Protein AF-A0A0V0ZLQ1-F1 (afdb_monomer_lite)

Organism: NCBI:txid990121

Sequence (194 aa):
MVVCSDADISEPDIDTDGELVEEPLDASDDDKIEKVQVSQRSKYQWTRKSFTPTPTPFHCRRSDCTSVLEPVEYFRQYFTDTVYEIIADRTKIYAGQCGYRNFSVSAIDIETVTGILLTTGITSLPEFRMYWTAGTSLDFVADLISRNRNQNHPHFDRFCNVRPLRDHIQPVCLKTEPSKWQSTDEHIIPYATD

Secondary structure (DSSP, 8-state):
--PPPP---------------PPP-------------------------------------------PPPHHHHHHHHS-HHHHHHHHHHHHHHHHHTT-TT----HHHHHHHHHHHHHHHHS--S-GGGGGSTTT--HHHHHHHT-------TTS-TTTTTHHHHHHHHHHHTTSPPPSS-------------

Radius of gyration: 26.23 Å; chains: 1; bounding box: 51×68×63 Å

Structure (mmCIF, N/CA/C/O backbone):
data_AF-A0A0V0ZLQ1-F1
#
_entry.id   AF-A0A0V0ZLQ1-F1
#
loop_
_atom_site.group_PDB
_atom_site.id
_atom_site.type_symbol
_atom_site.label_atom_id
_atom_site.label_alt_id
_atom_site.label_comp_id
_atom_site.label_asym_id
_atom_site.label_entity_id
_atom_site.label_seq_id
_atom_site.pdbx_PDB_ins_code
_atom_site.Cartn_x
_atom_site.Cartn_y
_atom_site.Cartn_z
_atom_site.occupancy
_atom_site.B_iso_or_equiv
_atom_site.auth_seq_id
_atom_site.auth_comp_id
_atom_site.auth_asym_id
_atom_site.auth_atom_id
_atom_site.pdbx_PDB_model_num
ATOM 1 N N . MET A 1 1 ? -24.659 12.234 -34.259 1.00 37.06 1 MET A N 1
ATOM 2 C CA . MET A 1 1 ? -23.524 13.035 -34.756 1.00 37.06 1 MET A CA 1
ATOM 3 C C . MET A 1 1 ? -23.644 14.395 -34.099 1.00 37.06 1 MET A C 1
ATOM 5 O O . MET A 1 1 ? -24.448 15.203 -34.537 1.00 37.06 1 MET A O 1
ATOM 9 N N . VAL A 1 2 ? -22.988 14.562 -32.954 1.00 35.28 2 VAL A N 1
ATOM 10 C CA . VAL A 1 2 ? -22.990 15.814 -32.190 1.00 35.28 2 VAL A CA 1
ATOM 11 C C . VAL A 1 2 ? -21.593 16.386 -32.350 1.00 35.28 2 VAL A C 1
ATOM 13 O O . VAL A 1 2 ? -20.613 15.719 -32.034 1.00 35.28 2 VAL A O 1
ATOM 16 N N . VAL A 1 3 ? -21.531 17.559 -32.968 1.00 35.53 3 VAL A N 1
ATOM 17 C CA . VAL A 1 3 ? -20.314 18.328 -33.213 1.00 35.53 3 VAL A CA 1
ATOM 18 C C . VAL A 1 3 ? -20.027 19.104 -31.931 1.00 35.53 3 VAL A C 1
ATOM 20 O O . VAL A 1 3 ? -20.854 19.916 -31.523 1.00 35.53 3 VAL A O 1
ATOM 23 N N . CYS A 1 4 ? -18.898 18.831 -31.280 1.00 36.12 4 CYS A N 1
ATOM 24 C CA . CYS A 1 4 ? -18.367 19.708 -30.240 1.00 36.12 4 CYS A CA 1
ATOM 25 C C . CYS A 1 4 ? -17.568 20.817 -30.929 1.00 36.12 4 CYS A C 1
ATOM 27 O O . CYS A 1 4 ? -16.680 20.519 -31.724 1.00 36.12 4 CYS A O 1
ATOM 29 N N . SER A 1 5 ? -17.919 22.072 -30.663 1.00 40.22 5 SER A N 1
ATOM 30 C CA . SER A 1 5 ? -17.153 23.244 -31.091 1.00 40.22 5 SER A CA 1
ATOM 31 C C . SER A 1 5 ? -16.003 23.505 -30.117 1.00 40.22 5 SER A C 1
ATOM 33 O O . SER A 1 5 ? -16.152 23.288 -28.914 1.00 40.22 5 SER A O 1
ATOM 35 N N . ASP A 1 6 ? -14.874 23.934 -30.678 1.00 35.94 6 ASP A N 1
ATOM 36 C CA . ASP A 1 6 ? -13.579 24.136 -30.031 1.00 35.94 6 ASP A CA 1
ATOM 37 C C . ASP A 1 6 ? -13.609 25.110 -28.843 1.00 35.94 6 ASP A C 1
ATOM 39 O O . ASP A 1 6 ? -14.325 26.113 -28.838 1.00 35.94 6 ASP A O 1
ATOM 43 N N . ALA A 1 7 ? -12.794 24.792 -27.838 1.00 40.12 7 ALA A N 1
ATOM 44 C CA . ALA A 1 7 ? -12.511 25.640 -26.693 1.00 40.12 7 ALA A CA 1
ATOM 45 C C . ALA A 1 7 ? -11.414 26.656 -27.052 1.00 40.12 7 ALA A C 1
ATOM 47 O O . ALA A 1 7 ? -10.268 26.268 -27.265 1.00 40.12 7 ALA A O 1
ATOM 48 N N . ASP A 1 8 ? -11.758 27.943 -27.057 1.00 43.00 8 ASP A N 1
ATOM 49 C CA . ASP A 1 8 ? -10.796 29.039 -26.912 1.00 43.00 8 ASP A CA 1
ATOM 50 C C . ASP A 1 8 ? -10.688 29.365 -25.416 1.00 43.00 8 ASP A C 1
ATOM 52 O O . ASP A 1 8 ? -11.616 29.914 -24.817 1.00 43.00 8 ASP A O 1
ATOM 56 N N . ILE A 1 9 ? -9.568 28.995 -24.793 1.00 43.25 9 ILE A N 1
ATOM 57 C CA . ILE A 1 9 ? -9.194 29.456 -23.452 1.00 43.25 9 ILE A CA 1
ATOM 58 C C . ILE A 1 9 ? -7.921 30.278 -23.617 1.00 43.25 9 ILE A C 1
ATOM 60 O O . ILE A 1 9 ? -6.822 29.741 -23.723 1.00 43.25 9 ILE A O 1
ATOM 64 N N . SER A 1 10 ? -8.096 31.593 -23.673 1.00 43.41 10 SER A N 1
ATOM 65 C CA . SER A 1 10 ? -7.011 32.565 -23.605 1.00 43.41 10 SER A CA 1
ATOM 66 C C . SER A 1 10 ? -6.463 32.618 -22.175 1.00 43.41 10 SER A C 1
ATOM 68 O O . SER A 1 10 ? -7.225 32.839 -21.232 1.00 43.41 10 SER A O 1
ATOM 70 N N . GLU A 1 11 ? -5.153 32.441 -22.008 1.00 46.28 11 GLU A N 1
ATOM 71 C CA . GLU A 1 11 ? -4.452 32.703 -20.745 1.00 46.28 11 GLU A CA 1
ATOM 72 C C . GLU A 1 11 ? -4.317 34.222 -20.519 1.00 46.28 11 GLU A C 1
ATOM 74 O O . GLU A 1 11 ? -3.964 34.941 -21.458 1.00 46.28 11 GLU A O 1
ATOM 79 N N . PRO A 1 12 ? -4.575 34.749 -19.309 1.00 42.78 12 PRO A N 1
ATOM 80 C CA . PRO A 1 12 ? -4.158 36.100 -18.964 1.00 42.78 12 PRO A CA 1
ATOM 81 C C . PRO A 1 12 ? -2.758 36.104 -18.329 1.00 42.78 12 PRO A C 1
ATOM 83 O O . PRO A 1 12 ? -2.573 35.636 -17.206 1.00 42.78 12 PRO A O 1
ATOM 86 N N . ASP A 1 13 ? -1.800 36.706 -19.036 1.00 42.41 13 ASP A N 1
ATOM 87 C CA . ASP A 1 13 ? -0.538 37.204 -18.480 1.00 42.41 13 ASP A CA 1
ATOM 88 C C . ASP A 1 13 ? -0.822 38.337 -17.482 1.00 42.41 13 ASP A C 1
ATOM 90 O O . ASP A 1 13 ? -1.384 39.369 -17.860 1.00 42.41 13 ASP A O 1
ATOM 94 N N . ILE A 1 14 ? -0.402 38.185 -16.222 1.00 42.72 14 ILE A N 1
ATOM 95 C CA . ILE A 1 14 ? -0.286 39.310 -15.282 1.00 42.72 14 ILE A CA 1
ATOM 96 C C . ILE A 1 14 ? 1.036 39.186 -14.525 1.00 42.72 14 ILE A C 1
ATOM 98 O O . ILE A 1 14 ? 1.165 38.469 -13.534 1.00 42.72 14 ILE A O 1
ATOM 102 N N . ASP A 1 15 ? 2.010 39.923 -15.041 1.00 39.12 15 ASP A N 1
ATOM 103 C CA . ASP A 1 15 ? 3.232 40.347 -14.374 1.00 39.12 15 ASP A CA 1
ATOM 104 C C . ASP A 1 15 ? 2.865 41.544 -13.480 1.00 39.12 15 ASP A C 1
ATOM 106 O O . ASP A 1 15 ? 2.429 42.574 -13.998 1.00 39.12 15 ASP A O 1
ATOM 110 N N . THR A 1 16 ? 2.935 41.425 -12.150 1.00 43.00 16 THR A N 1
ATOM 111 C CA . THR A 1 16 ? 2.946 42.597 -11.249 1.00 43.00 16 THR A CA 1
ATOM 112 C C . THR A 1 16 ? 3.593 42.252 -9.906 1.00 43.00 16 THR A C 1
ATOM 114 O O . THR A 1 16 ? 3.060 41.515 -9.078 1.00 43.00 16 THR A O 1
ATOM 117 N N . ASP A 1 17 ? 4.765 42.834 -9.712 1.00 44.03 17 ASP A N 1
ATOM 118 C CA . ASP A 1 17 ? 5.506 43.043 -8.481 1.00 44.03 17 ASP A CA 1
ATOM 119 C C . ASP A 1 17 ? 4.738 43.956 -7.505 1.00 44.03 17 ASP A C 1
ATOM 121 O O . ASP A 1 17 ? 4.516 45.137 -7.757 1.00 44.03 17 ASP A O 1
ATOM 125 N N . GLY A 1 18 ? 4.319 43.397 -6.364 1.00 36.09 18 GLY A N 1
ATOM 126 C CA . GLY A 1 18 ? 3.594 44.109 -5.309 1.00 36.09 18 GLY A CA 1
ATOM 127 C C . GLY A 1 18 ? 4.265 43.943 -3.948 1.00 36.09 18 GLY A C 1
ATOM 128 O O . GLY A 1 18 ? 4.193 42.887 -3.327 1.00 36.09 18 GLY A O 1
ATOM 129 N N . GLU A 1 19 ? 4.929 45.009 -3.519 1.00 36.72 19 GLU A N 1
ATOM 130 C CA . GLU A 1 19 ? 5.599 45.241 -2.239 1.00 36.72 19 GLU A CA 1
ATOM 131 C C . GLU A 1 19 ? 4.657 45.020 -1.035 1.00 36.72 19 GLU A C 1
ATOM 133 O O . GLU A 1 19 ? 3.632 45.689 -0.898 1.00 36.72 19 GLU A O 1
ATOM 138 N N . LEU A 1 20 ? 4.990 44.066 -0.155 1.00 34.84 20 LEU A N 1
ATOM 139 C CA . LEU A 1 20 ? 4.243 43.806 1.080 1.00 34.84 20 LEU A CA 1
ATOM 140 C C . LEU A 1 20 ? 4.729 44.748 2.187 1.00 34.84 20 LEU A C 1
ATOM 142 O O . LEU A 1 20 ? 5.824 44.588 2.727 1.00 34.84 20 LEU A O 1
ATOM 146 N N . VAL A 1 21 ? 3.895 45.733 2.513 1.00 34.38 21 VAL A N 1
ATOM 147 C CA . VAL A 1 21 ? 4.048 46.596 3.687 1.00 34.38 21 VAL A CA 1
ATOM 148 C C . VAL A 1 21 ? 3.514 45.844 4.909 1.00 34.38 21 VAL A C 1
ATOM 150 O O . VAL A 1 21 ? 2.322 45.563 4.998 1.00 34.38 21 VAL A O 1
ATOM 153 N N . GLU A 1 22 ? 4.403 45.512 5.842 1.00 38.91 22 GLU A N 1
ATOM 154 C CA . GLU A 1 22 ? 4.064 44.937 7.149 1.00 38.91 22 GLU A CA 1
ATOM 155 C C . GLU A 1 22 ? 3.602 46.058 8.101 1.00 38.91 22 GLU A C 1
ATOM 157 O O . GLU A 1 22 ? 4.384 46.956 8.427 1.00 38.91 22 GLU A O 1
ATOM 162 N N . GLU A 1 23 ? 2.351 46.013 8.570 1.00 33.19 23 GLU A N 1
ATOM 163 C CA . GLU A 1 23 ? 1.926 46.798 9.737 1.00 33.19 23 GLU A CA 1
ATOM 164 C C . GLU A 1 23 ? 2.259 46.049 11.042 1.00 33.19 23 GLU A C 1
ATOM 166 O O . GLU A 1 23 ? 1.999 44.848 11.147 1.00 33.19 23 GLU A O 1
ATOM 171 N N . PRO A 1 24 ? 2.804 46.728 12.069 1.00 36.00 24 PRO A N 1
ATOM 172 C CA . PRO A 1 24 ? 3.196 46.081 13.311 1.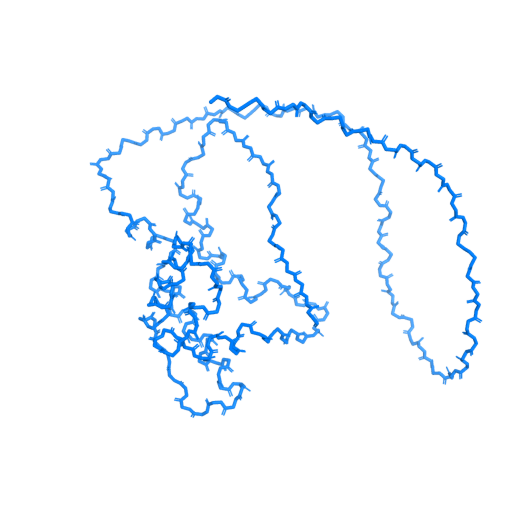00 36.00 24 PRO A CA 1
ATOM 173 C C . PRO A 1 24 ? 2.010 45.961 14.278 1.00 36.00 24 PRO A C 1
ATOM 175 O O . PRO A 1 24 ? 1.439 46.962 14.711 1.00 36.00 24 PRO A O 1
ATOM 178 N N . LEU A 1 25 ? 1.687 44.731 14.684 1.00 31.59 25 LEU A N 1
ATOM 179 C CA . LEU A 1 25 ? 0.868 44.483 15.870 1.00 31.59 25 LEU A CA 1
ATOM 180 C C . LEU A 1 25 ? 1.768 44.467 17.108 1.00 31.59 25 LEU A C 1
ATOM 182 O O . LEU A 1 25 ? 2.571 43.557 17.310 1.00 31.59 25 LEU A O 1
ATOM 186 N N . ASP A 1 26 ? 1.621 45.513 17.913 1.00 42.38 26 ASP A N 1
ATOM 187 C CA . ASP A 1 26 ? 2.253 45.694 19.214 1.00 42.38 26 ASP A CA 1
ATOM 188 C C . ASP A 1 26 ? 1.557 44.809 20.262 1.00 42.38 26 ASP A C 1
ATOM 190 O O . ASP A 1 26 ? 0.377 44.992 20.572 1.00 42.38 26 ASP A O 1
ATOM 194 N N . ALA A 1 27 ? 2.281 43.824 20.791 1.00 35.50 27 ALA A N 1
ATOM 195 C CA . ALA A 1 27 ? 1.898 43.075 21.981 1.00 35.50 27 ALA A CA 1
ATOM 196 C C . ALA A 1 27 ? 3.165 42.709 22.763 1.00 35.50 27 ALA A C 1
ATOM 198 O O . ALA A 1 27 ? 3.855 41.730 22.482 1.00 35.50 27 ALA A O 1
ATOM 199 N N . SER A 1 28 ? 3.465 43.565 23.734 1.00 46.00 28 SER A N 1
ATOM 200 C CA . SER A 1 28 ? 4.432 43.351 24.803 1.00 46.00 28 SER A CA 1
ATOM 201 C C . SER A 1 28 ? 4.039 42.140 25.654 1.00 46.00 28 SER A C 1
ATOM 203 O O . SER A 1 28 ? 3.045 42.213 26.371 1.00 46.00 28 SER A O 1
ATOM 205 N N . ASP A 1 29 ? 4.864 41.092 25.654 1.00 38.97 29 ASP A N 1
ATOM 206 C CA . ASP A 1 29 ? 4.991 40.184 26.796 1.00 38.97 29 ASP A CA 1
ATOM 207 C C . ASP A 1 29 ? 6.437 39.674 26.905 1.00 38.97 29 ASP A C 1
ATOM 209 O O . ASP A 1 29 ? 7.034 39.163 25.953 1.00 38.97 29 ASP A O 1
ATOM 213 N N . ASP A 1 30 ? 7.020 39.928 28.071 1.00 51.38 30 ASP A N 1
ATOM 214 C CA . ASP A 1 30 ? 8.438 39.810 28.396 1.00 51.38 30 ASP A CA 1
ATOM 215 C C . ASP A 1 30 ? 8.736 38.382 28.879 1.00 51.38 30 ASP A C 1
ATOM 217 O O . ASP A 1 30 ? 8.815 38.119 30.076 1.00 51.38 30 ASP A O 1
ATOM 221 N N . ASP A 1 31 ? 8.887 37.447 27.938 1.00 45.12 31 ASP A N 1
ATOM 222 C CA . ASP A 1 31 ? 9.440 36.118 28.204 1.00 45.12 31 ASP A CA 1
ATOM 223 C C . ASP A 1 31 ? 10.699 35.902 27.360 1.00 45.12 31 ASP A C 1
ATOM 225 O O . ASP A 1 31 ? 10.709 36.008 26.131 1.00 45.12 31 ASP A O 1
ATOM 229 N N . LYS A 1 32 ? 11.811 35.607 28.038 1.00 43.41 32 LYS A N 1
ATOM 230 C CA . LYS A 1 32 ? 13.123 35.379 27.424 1.00 43.41 32 LYS A CA 1
ATOM 231 C C . LYS A 1 32 ? 13.088 34.131 26.540 1.00 43.41 32 LYS A C 1
ATOM 233 O O . LYS A 1 32 ? 13.374 33.027 26.995 1.00 43.41 32 LYS A O 1
ATOM 238 N N . ILE A 1 33 ? 12.795 34.325 25.258 1.00 38.38 33 ILE A N 1
ATOM 239 C CA . ILE A 1 33 ? 12.947 33.313 24.213 1.00 38.38 33 ILE A CA 1
ATOM 240 C C . ILE A 1 33 ? 14.442 32.992 24.081 1.00 38.38 33 ILE A C 1
ATOM 242 O O . ILE A 1 33 ? 15.214 33.763 23.502 1.00 38.38 33 ILE A O 1
ATOM 246 N N . GLU A 1 34 ? 14.873 31.842 24.605 1.00 47.06 34 GLU A N 1
ATOM 247 C CA . GLU A 1 34 ? 16.139 31.248 24.182 1.00 47.06 34 GLU A CA 1
ATOM 248 C C . GLU A 1 34 ? 16.067 31.032 22.666 1.00 47.06 34 GLU A C 1
ATOM 250 O O . GLU A 1 34 ? 15.236 30.275 22.162 1.00 47.06 34 GLU A O 1
ATOM 255 N N . LYS A 1 35 ? 16.916 31.754 21.923 1.00 38.22 35 LYS A N 1
ATOM 256 C CA . LYS A 1 35 ? 17.023 31.653 20.465 1.00 38.22 35 LYS A CA 1
ATOM 257 C C . LYS A 1 35 ? 17.308 30.205 20.075 1.00 38.22 35 LYS A C 1
ATOM 259 O O . LYS A 1 35 ? 18.459 29.768 20.080 1.00 38.22 35 LYS A O 1
ATOM 264 N N . VAL A 1 36 ? 16.267 29.493 19.656 1.00 45.44 36 VAL A N 1
ATOM 265 C CA . VAL A 1 36 ? 16.398 28.269 18.873 1.00 45.44 36 VAL A CA 1
ATOM 266 C C . VAL A 1 36 ? 17.236 28.625 17.647 1.00 45.44 36 VAL A C 1
ATOM 268 O O . VAL A 1 36 ? 16.840 29.451 16.823 1.00 45.44 36 VAL A O 1
ATOM 271 N N . GLN A 1 37 ? 18.434 28.046 17.556 1.00 45.84 37 GLN A N 1
ATOM 272 C CA . GLN A 1 37 ? 19.286 28.134 16.375 1.00 45.84 37 GLN A CA 1
ATOM 273 C C . GLN A 1 37 ? 18.569 27.405 15.237 1.00 45.84 37 GLN A C 1
ATOM 275 O O . GLN A 1 37 ? 18.749 26.208 15.027 1.00 45.84 37 GLN A O 1
ATOM 280 N N . VAL A 1 38 ? 17.717 28.130 14.512 1.00 46.12 38 VAL A N 1
ATOM 281 C CA . VAL A 1 38 ? 17.234 27.708 13.201 1.00 46.12 38 VAL A CA 1
ATOM 282 C C . VAL A 1 38 ? 18.487 27.516 12.360 1.00 46.12 38 VAL A C 1
ATOM 284 O O . VAL A 1 38 ? 19.168 28.491 12.035 1.00 46.12 38 VAL A O 1
ATOM 287 N N . SER A 1 39 ? 18.840 26.262 12.060 1.00 59.44 39 SER A N 1
ATOM 288 C CA . SER A 1 39 ? 19.926 25.977 11.129 1.00 59.44 39 SER A CA 1
ATOM 289 C C . SER A 1 39 ? 19.597 26.733 9.850 1.00 59.44 39 SER A C 1
ATOM 291 O O . SER A 1 39 ? 18.578 26.439 9.217 1.00 59.44 39 SER A O 1
ATOM 293 N N . GLN A 1 40 ? 20.391 27.752 9.516 1.00 61.31 40 GLN A N 1
ATOM 294 C CA . GLN A 1 40 ? 20.163 28.536 8.313 1.00 61.31 40 GLN A CA 1
ATOM 295 C C . GLN A 1 40 ? 20.145 27.563 7.142 1.00 61.31 40 GLN A C 1
ATOM 2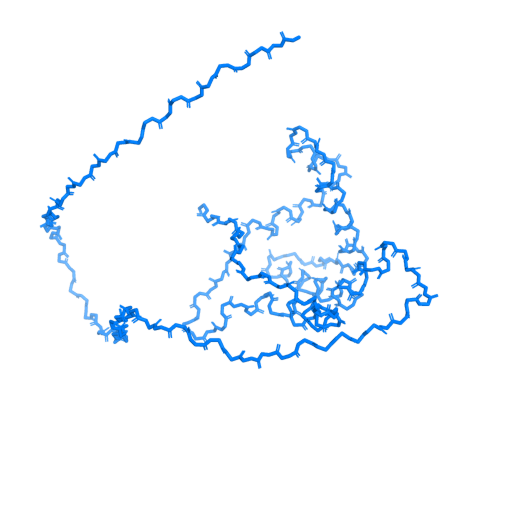97 O O . GLN A 1 40 ? 21.158 26.938 6.823 1.00 61.31 40 GLN A O 1
ATOM 302 N N . ARG A 1 41 ? 18.962 27.373 6.550 1.00 64.31 41 ARG A N 1
ATOM 303 C CA . ARG A 1 41 ? 18.805 26.540 5.365 1.00 64.31 41 ARG A CA 1
ATOM 304 C C . ARG A 1 41 ? 19.706 27.181 4.319 1.00 64.31 41 ARG A C 1
ATOM 306 O O . ARG A 1 41 ? 19.526 28.357 3.999 1.00 64.31 41 ARG A O 1
ATOM 313 N N . SER A 1 42 ? 20.727 26.455 3.875 1.00 71.31 42 SER A N 1
ATOM 314 C CA . SER A 1 42 ? 21.637 26.948 2.849 1.00 71.31 42 SER A CA 1
ATOM 315 C C . SER A 1 42 ? 20.801 27.469 1.682 1.00 71.31 42 SER A C 1
ATOM 317 O O . SER A 1 42 ? 19.856 26.812 1.239 1.00 71.31 42 SER A O 1
ATOM 319 N N . LYS A 1 43 ? 21.096 28.688 1.220 1.00 76.25 43 LYS A N 1
ATOM 320 C CA . LYS A 1 43 ? 20.452 29.244 0.029 1.00 76.25 43 LYS A CA 1
ATOM 321 C C . LYS A 1 43 ? 20.889 28.389 -1.158 1.00 76.25 43 LYS A C 1
ATOM 323 O O . LYS A 1 43 ? 21.991 28.560 -1.672 1.00 76.25 43 LYS A O 1
ATOM 328 N N . TYR A 1 44 ? 20.061 27.425 -1.545 1.00 80.94 44 TYR A N 1
ATOM 329 C CA . TYR A 1 44 ? 20.286 26.631 -2.745 1.00 80.94 44 TYR A CA 1
ATOM 330 C C . TYR A 1 44 ? 20.172 27.562 -3.954 1.00 80.94 44 TYR A C 1
ATOM 332 O O . TYR A 1 44 ? 19.121 28.155 -4.187 1.00 80.94 44 TYR A O 1
ATOM 340 N N . GLN A 1 45 ? 21.260 27.714 -4.706 1.00 83.12 45 GLN A N 1
ATOM 341 C CA . GLN A 1 45 ? 21.233 28.363 -6.012 1.00 83.12 45 GLN A CA 1
ATOM 342 C C . GLN A 1 45 ? 21.109 27.279 -7.078 1.00 83.12 45 GLN A C 1
ATOM 344 O O . GLN A 1 45 ? 22.036 26.497 -7.301 1.00 83.12 45 GLN A O 1
ATOM 349 N N . TRP A 1 46 ? 19.949 27.222 -7.727 1.00 83.25 46 TRP A N 1
ATOM 350 C CA . TRP A 1 46 ? 19.750 26.368 -8.890 1.00 83.25 46 TRP A CA 1
ATOM 351 C C . TRP A 1 46 ? 20.624 26.882 -10.028 1.00 83.25 46 TRP A C 1
ATOM 353 O O . TRP A 1 46 ? 20.479 28.015 -10.480 1.00 83.25 46 TRP A O 1
ATOM 363 N N . THR A 1 47 ? 21.557 26.053 -10.482 1.00 86.88 47 THR A N 1
ATOM 364 C CA . THR A 1 47 ? 22.415 26.372 -11.623 1.00 86.88 47 THR A CA 1
ATOM 365 C C . THR A 1 47 ? 22.103 25.414 -12.756 1.00 86.88 47 THR A C 1
ATOM 367 O O . THR A 1 47 ? 21.971 24.204 -12.562 1.00 86.88 47 THR A O 1
ATOM 370 N N . ARG A 1 48 ? 21.969 25.956 -13.967 1.00 85.62 48 ARG A N 1
ATOM 371 C CA . ARG A 1 48 ? 21.790 25.135 -15.160 1.00 85.62 48 ARG A CA 1
ATOM 372 C C . ARG A 1 48 ? 23.108 24.427 -15.451 1.00 85.62 48 ARG A C 1
ATOM 374 O O . ARG A 1 48 ? 24.091 25.065 -15.820 1.00 85.62 48 ARG A O 1
ATOM 381 N N . LYS A 1 49 ? 23.123 23.108 -15.296 1.00 89.44 49 LYS A N 1
ATOM 382 C CA . LYS A 1 49 ? 24.256 22.258 -15.661 1.00 89.44 49 LYS A CA 1
ATOM 383 C C . LYS A 1 49 ? 23.879 21.417 -16.871 1.00 89.44 49 LYS A C 1
ATOM 385 O O . LYS A 1 49 ? 22.783 20.864 -16.920 1.00 89.44 49 LYS A O 1
ATOM 390 N N . SER A 1 50 ? 24.781 21.310 -17.841 1.00 89.00 50 SER A N 1
ATOM 391 C CA . SER A 1 50 ? 24.592 20.398 -18.968 1.00 89.00 50 SER A CA 1
ATOM 392 C C . SER A 1 50 ? 24.549 18.958 -18.461 1.00 89.00 50 SER A C 1
ATOM 394 O O . SER A 1 50 ? 25.452 18.520 -17.746 1.00 89.00 50 SER A O 1
ATOM 396 N N . PHE A 1 51 ? 23.494 18.231 -18.822 1.00 86.50 51 PHE A N 1
ATOM 397 C CA . PHE A 1 51 ? 23.371 16.816 -18.508 1.00 86.50 51 PHE A CA 1
ATOM 398 C C . PHE A 1 51 ? 24.216 16.002 -19.489 1.00 86.50 51 PHE A C 1
ATOM 400 O O . PHE A 1 51 ? 23.981 16.026 -20.695 1.00 86.50 51 PHE A O 1
ATOM 407 N N . THR A 1 52 ? 25.208 15.285 -18.970 1.00 86.56 52 THR A N 1
ATOM 408 C CA . THR A 1 52 ? 25.989 14.306 -19.729 1.00 86.56 52 THR A CA 1
ATOM 409 C C . THR A 1 52 ? 25.506 12.910 -19.340 1.00 86.56 52 THR A C 1
ATOM 411 O O . THR A 1 52 ? 25.837 12.463 -18.237 1.00 86.56 52 THR A O 1
ATOM 414 N N . PRO A 1 53 ? 24.707 12.223 -20.177 1.00 80.38 53 PRO A N 1
ATOM 415 C CA . PRO A 1 53 ? 24.216 10.893 -19.844 1.00 80.38 53 PRO A CA 1
ATOM 416 C C . PRO A 1 53 ? 25.382 9.907 -19.755 1.00 80.38 53 PRO A C 1
ATOM 418 O O . PRO A 1 53 ? 26.164 9.766 -20.695 1.00 80.38 53 PRO A O 1
ATOM 421 N N . THR A 1 54 ? 25.486 9.196 -18.635 1.00 83.19 54 THR A N 1
ATOM 422 C CA . THR A 1 54 ? 26.374 8.036 -18.528 1.00 83.19 54 THR A CA 1
ATOM 423 C C . THR A 1 54 ? 25.771 6.891 -19.347 1.00 83.19 54 THR A C 1
ATOM 425 O O . THR A 1 54 ? 24.614 6.544 -19.100 1.00 83.19 54 THR A O 1
ATOM 428 N N . PRO A 1 55 ? 26.499 6.278 -20.300 1.00 78.81 55 PRO A N 1
ATOM 429 C CA . PRO A 1 55 ? 25.990 5.129 -21.041 1.00 78.81 55 PRO A CA 1
ATOM 430 C C . PRO A 1 55 ? 25.722 3.959 -20.088 1.00 78.81 55 PRO A C 1
ATOM 432 O O . PRO A 1 55 ? 26.652 3.371 -19.539 1.00 78.81 55 PRO A O 1
ATOM 435 N N . THR A 1 56 ? 24.453 3.614 -19.887 1.00 76.06 56 THR A N 1
ATOM 436 C CA . THR A 1 56 ? 24.024 2.448 -19.107 1.00 76.06 56 THR A CA 1
ATOM 437 C C . THR A 1 56 ? 23.512 1.374 -20.070 1.00 76.06 56 THR A C 1
ATOM 439 O O . THR A 1 56 ? 22.371 1.437 -20.533 1.00 76.06 56 THR A O 1
ATOM 442 N N . PRO A 1 57 ? 24.348 0.394 -20.463 1.00 79.88 57 PRO A N 1
ATOM 443 C CA . PRO A 1 57 ? 23.929 -0.620 -21.420 1.00 79.88 57 PRO A CA 1
ATOM 444 C C . PRO A 1 57 ? 22.834 -1.505 -20.814 1.00 79.88 57 PRO A C 1
ATOM 446 O O . PRO A 1 57 ? 23.049 -2.200 -19.821 1.00 79.88 57 PRO A O 1
ATOM 449 N N . PHE A 1 58 ? 21.655 -1.506 -21.437 1.00 81.00 58 PHE A N 1
ATOM 450 C CA . PHE A 1 58 ? 20.546 -2.364 -21.032 1.00 81.00 58 PHE A CA 1
ATOM 451 C C . PHE A 1 58 ? 20.858 -3.833 -21.333 1.00 81.00 58 PHE A C 1
ATOM 453 O O . PHE A 1 58 ? 21.127 -4.192 -22.480 1.00 81.00 58 PHE A O 1
ATOM 460 N N . HIS A 1 59 ? 20.785 -4.679 -20.309 1.00 77.31 59 HIS A N 1
ATOM 461 C CA . HIS A 1 59 ? 20.933 -6.125 -20.435 1.00 77.31 59 HIS A CA 1
ATOM 462 C C . HIS A 1 59 ? 19.588 -6.774 -20.118 1.00 77.31 59 HIS A C 1
ATOM 464 O O . HIS A 1 59 ? 19.181 -6.839 -18.962 1.00 77.31 59 HIS A O 1
ATOM 470 N N . CYS A 1 60 ? 18.888 -7.240 -21.153 1.00 70.38 60 CYS A N 1
ATOM 471 C CA . CYS A 1 60 ? 17.637 -7.968 -20.978 1.00 70.38 60 CYS A CA 1
ATOM 472 C C . CYS A 1 60 ? 17.943 -9.387 -20.497 1.00 70.38 60 CYS A C 1
ATOM 474 O O . CYS A 1 60 ? 18.511 -10.177 -21.255 1.00 70.38 60 CYS A O 1
ATOM 476 N N . ARG A 1 61 ? 17.555 -9.732 -19.269 1.00 70.00 61 ARG A N 1
ATOM 477 C CA . ARG A 1 61 ? 17.554 -11.117 -18.799 1.00 70.00 61 ARG A CA 1
ATOM 478 C C . ARG A 1 61 ? 16.179 -11.713 -19.074 1.00 70.00 61 ARG A C 1
ATOM 480 O O . ARG A 1 61 ? 15.367 -11.870 -18.185 1.00 70.00 61 ARG A O 1
ATOM 487 N N . ARG A 1 62 ? 15.881 -12.056 -20.332 1.00 63.84 62 ARG A N 1
ATOM 488 C CA . ARG A 1 62 ? 14.635 -12.788 -20.613 1.00 63.84 62 ARG A CA 1
ATOM 489 C C . ARG A 1 62 ? 14.643 -14.109 -19.842 1.00 63.84 62 ARG A C 1
ATOM 491 O O . ARG A 1 62 ? 15.297 -15.058 -20.255 1.00 63.84 62 ARG A O 1
ATOM 498 N N . SER A 1 63 ? 13.943 -14.129 -18.716 1.00 68.19 63 SER A N 1
ATOM 499 C CA . SER A 1 63 ? 13.589 -15.343 -18.004 1.00 68.19 63 SER A CA 1
ATOM 500 C C . SER A 1 63 ? 12.377 -15.923 -18.719 1.00 68.19 63 SER A C 1
ATOM 502 O O . SER A 1 63 ? 11.368 -15.231 -18.884 1.00 68.19 63 SER A O 1
ATOM 504 N N . ASP A 1 64 ? 12.486 -17.159 -19.199 1.00 67.50 64 ASP A N 1
ATOM 505 C CA . ASP A 1 64 ? 11.354 -17.841 -19.815 1.00 67.50 64 ASP A CA 1
ATOM 506 C C . ASP A 1 64 ? 10.240 -17.982 -18.769 1.00 67.50 64 ASP A C 1
ATOM 508 O O . ASP A 1 64 ? 10.440 -18.549 -17.693 1.00 67.50 64 ASP A O 1
ATOM 512 N N . CYS A 1 65 ? 9.066 -17.418 -19.062 1.00 67.62 65 CYS A N 1
ATOM 513 C CA . CYS A 1 65 ? 7.901 -17.544 -18.196 1.00 67.62 65 CYS A CA 1
ATOM 514 C C . CYS A 1 65 ? 7.363 -18.971 -18.328 1.00 67.62 65 CYS A C 1
ATOM 516 O O . CYS A 1 65 ? 6.743 -19.317 -19.333 1.00 67.62 65 CYS A O 1
ATOM 518 N N . THR A 1 66 ? 7.643 -19.816 -17.339 1.00 68.12 66 THR A N 1
ATOM 519 C CA . THR A 1 66 ? 7.247 -21.231 -17.345 1.00 68.12 66 THR A CA 1
ATOM 520 C C . THR A 1 66 ? 5.808 -21.451 -16.874 1.00 68.12 66 THR A C 1
ATOM 522 O O . THR A 1 66 ? 5.205 -22.458 -17.241 1.00 68.12 66 THR A O 1
ATOM 525 N N . SER A 1 67 ? 5.234 -20.514 -16.110 1.00 81.31 67 SER A N 1
ATOM 526 C CA . SER A 1 67 ? 3.849 -20.575 -15.625 1.00 81.31 67 SER A CA 1
ATOM 527 C C . SER A 1 67 ? 3.307 -19.192 -15.250 1.00 81.31 67 SER A C 1
ATOM 529 O O . SER A 1 67 ? 3.980 -18.427 -14.557 1.00 81.31 67 SER A O 1
ATOM 531 N N . VAL A 1 68 ? 2.076 -18.893 -15.671 1.00 88.56 68 VAL A N 1
ATOM 532 C CA . VAL A 1 68 ? 1.325 -17.693 -15.268 1.00 88.56 68 VAL A CA 1
ATOM 533 C C . VAL A 1 68 ? 0.598 -17.990 -13.958 1.00 88.56 68 VAL A C 1
ATOM 535 O O . VAL A 1 68 ? -0.034 -19.038 -13.846 1.00 88.56 68 VAL A O 1
ATOM 538 N N . LEU A 1 69 ? 0.704 -17.085 -12.986 1.00 90.25 69 LEU A N 1
ATOM 539 C CA . LEU A 1 69 ? 0.037 -17.212 -11.689 1.00 90.25 69 LEU A CA 1
ATOM 540 C C . LEU A 1 69 ? -1.400 -16.679 -11.752 1.00 90.25 69 LEU A C 1
ATOM 542 O O . LEU A 1 69 ? -1.754 -15.903 -12.644 1.00 90.25 69 LEU A O 1
ATOM 546 N N . GLU A 1 70 ? -2.226 -17.048 -10.781 1.00 94.75 70 GLU A N 1
ATOM 547 C CA . GLU A 1 70 ? -3.529 -16.415 -10.604 1.00 94.75 70 GLU A CA 1
ATOM 548 C C . GLU A 1 70 ? -3.377 -14.962 -10.109 1.00 94.75 70 GLU A C 1
ATOM 550 O O . GLU A 1 70 ? -2.427 -14.635 -9.390 1.00 94.75 70 GLU A O 1
ATOM 555 N N . PRO A 1 71 ? -4.324 -14.055 -10.426 1.00 92.88 71 PRO A N 1
ATOM 556 C CA . PRO A 1 71 ? -4.258 -12.655 -9.993 1.00 92.88 71 PRO A CA 1
ATOM 557 C C . PRO A 1 71 ? -4.041 -12.470 -8.483 1.00 92.88 71 PRO A C 1
ATOM 559 O O . PRO A 1 71 ? -3.274 -11.603 -8.062 1.00 92.88 71 PRO A O 1
ATOM 562 N N . VAL A 1 72 ? -4.675 -13.313 -7.663 1.00 92.31 72 VAL A N 1
ATOM 563 C CA . VAL A 1 72 ? -4.530 -13.276 -6.200 1.00 92.31 72 VAL A CA 1
ATOM 564 C C . VAL A 1 72 ? -3.121 -13.659 -5.746 1.00 92.31 72 VAL A C 1
ATOM 566 O O . VAL A 1 72 ? -2.616 -13.116 -4.766 1.00 92.31 72 VAL A O 1
ATOM 569 N N . GLU A 1 73 ? -2.446 -14.550 -6.468 1.00 93.56 73 GLU A N 1
ATOM 570 C CA . GLU A 1 73 ? -1.086 -14.975 -6.143 1.00 93.56 73 GLU A CA 1
ATOM 571 C C . GLU A 1 73 ? -0.082 -13.860 -6.427 1.00 93.56 73 GLU A C 1
ATOM 573 O O . GLU A 1 73 ? 0.828 -13.649 -5.629 1.00 93.56 73 GLU A O 1
ATOM 578 N N . TYR A 1 74 ? -0.276 -13.087 -7.503 1.00 92.56 74 TYR A N 1
ATOM 579 C CA . TYR A 1 74 ? 0.510 -11.872 -7.733 1.00 92.56 74 TYR A CA 1
ATOM 580 C C . TYR A 1 74 ? 0.317 -10.862 -6.603 1.00 92.56 74 TYR A C 1
ATOM 582 O O . TYR A 1 74 ? 1.294 -10.310 -6.103 1.00 92.56 74 TYR A O 1
ATOM 590 N N . PHE A 1 75 ? -0.922 -10.652 -6.156 1.00 93.00 75 PHE A N 1
ATOM 591 C CA . PHE A 1 75 ? -1.213 -9.739 -5.053 1.00 93.00 75 PHE A CA 1
ATOM 592 C C . PHE A 1 75 ? -0.550 -10.183 -3.737 1.00 93.00 75 PHE A C 1
ATOM 594 O O . PHE A 1 75 ? 0.090 -9.374 -3.059 1.00 93.00 75 PHE A O 1
ATOM 601 N N . ARG A 1 76 ? -0.605 -11.484 -3.423 1.00 94.38 76 ARG A N 1
ATOM 602 C CA . ARG A 1 76 ? 0.019 -12.079 -2.228 1.00 94.38 76 ARG A CA 1
ATOM 603 C C . ARG A 1 76 ? 1.541 -11.987 -2.201 1.00 94.38 76 ARG A C 1
ATOM 605 O O . ARG A 1 76 ? 2.132 -12.126 -1.135 1.00 94.38 76 ARG A O 1
ATOM 612 N N . GLN A 1 77 ? 2.197 -11.712 -3.329 1.00 92.88 77 GLN A N 1
ATOM 613 C CA . GLN A 1 77 ? 3.631 -11.411 -3.314 1.00 92.88 77 GLN A CA 1
ATOM 614 C C . GLN A 1 77 ? 3.932 -10.081 -2.617 1.00 92.88 77 GLN A C 1
ATOM 616 O O . GLN A 1 77 ? 5.012 -9.949 -2.049 1.00 92.88 77 GLN A O 1
ATOM 621 N N . TYR A 1 78 ? 3.003 -9.121 -2.661 1.00 93.00 78 TYR A N 1
ATOM 622 C CA . TYR A 1 78 ? 3.142 -7.792 -2.057 1.00 93.00 78 TYR A CA 1
ATOM 623 C C . TYR A 1 78 ? 2.510 -7.720 -0.664 1.00 93.00 78 TYR A C 1
ATOM 625 O O . TYR A 1 78 ? 3.119 -7.184 0.261 1.00 93.00 78 TYR A O 1
ATOM 633 N N . PHE A 1 79 ? 1.301 -8.264 -0.518 1.00 93.62 79 PHE A N 1
ATOM 634 C CA . PHE A 1 79 ? 0.569 -8.341 0.744 1.00 93.62 79 PHE A CA 1
ATOM 635 C C . PHE A 1 79 ? 0.592 -9.781 1.252 1.00 93.62 79 PHE A C 1
ATOM 637 O O . PHE A 1 79 ? -0.296 -10.579 0.959 1.00 93.62 79 PHE A O 1
ATOM 644 N N . THR A 1 80 ? 1.658 -10.115 1.973 1.00 94.50 80 THR A N 1
ATOM 645 C CA . THR A 1 80 ? 1.828 -11.434 2.592 1.00 94.50 80 THR A CA 1
ATOM 646 C C . THR A 1 80 ? 1.101 -11.518 3.935 1.00 94.50 80 THR A C 1
ATOM 648 O O . THR A 1 80 ? 0.783 -10.492 4.542 1.00 94.50 80 THR A O 1
ATOM 651 N N . ASP A 1 81 ? 0.940 -12.734 4.461 1.00 94.06 81 ASP A N 1
ATOM 652 C CA . ASP A 1 81 ? 0.410 -12.979 5.812 1.00 94.06 81 ASP A CA 1
ATOM 653 C C . ASP A 1 81 ? 1.145 -12.148 6.875 1.00 94.06 81 ASP A C 1
ATOM 655 O O . ASP A 1 81 ? 0.521 -11.559 7.754 1.00 94.06 81 ASP A O 1
ATOM 659 N N . THR A 1 82 ? 2.464 -11.980 6.729 1.00 92.81 82 THR A N 1
ATOM 660 C CA . THR A 1 82 ? 3.280 -11.146 7.623 1.00 92.81 82 THR A CA 1
ATOM 661 C C . THR A 1 82 ? 2.849 -9.679 7.617 1.00 92.81 82 THR A C 1
ATOM 663 O O . THR A 1 82 ? 2.855 -9.031 8.662 1.00 92.81 82 THR A O 1
ATOM 666 N N . VAL A 1 83 ? 2.466 -9.123 6.464 1.00 93.81 83 VAL A N 1
ATOM 667 C CA . VAL A 1 83 ? 1.953 -7.743 6.396 1.00 93.81 83 VAL A CA 1
ATOM 668 C C . VAL A 1 83 ? 0.640 -7.636 7.159 1.00 93.81 83 VAL A C 1
ATOM 670 O O . VAL A 1 83 ? 0.465 -6.705 7.948 1.00 93.81 83 VAL A O 1
ATOM 673 N N . TYR A 1 84 ? -0.260 -8.600 6.971 1.00 95.06 84 TYR A N 1
ATOM 674 C CA . TYR A 1 84 ? -1.542 -8.625 7.668 1.00 95.06 84 TYR A CA 1
ATOM 675 C C . TYR A 1 84 ? -1.385 -8.787 9.179 1.00 95.06 84 TYR A C 1
ATOM 677 O O . TYR A 1 84 ? -2.062 -8.093 9.938 1.00 95.06 84 TYR A O 1
ATOM 685 N N . GLU A 1 85 ? -0.447 -9.619 9.627 1.00 94.69 85 GLU A N 1
ATOM 686 C CA . GLU A 1 85 ? -0.084 -9.761 11.038 1.00 94.69 85 GLU A CA 1
ATOM 687 C C . GLU A 1 85 ? 0.453 -8.452 11.625 1.00 94.69 85 GLU A C 1
ATOM 689 O O . GLU A 1 85 ? -0.020 -8.008 12.673 1.00 94.69 85 GLU A O 1
ATOM 694 N N . ILE A 1 86 ? 1.382 -7.782 10.930 1.00 91.88 86 ILE A N 1
ATOM 695 C CA . ILE A 1 86 ? 1.935 -6.492 11.370 1.00 91.88 86 ILE A CA 1
ATOM 696 C C . ILE A 1 86 ? 0.820 -5.455 11.527 1.00 91.88 86 ILE A C 1
ATOM 698 O O . ILE A 1 86 ? 0.776 -4.743 12.534 1.00 91.88 86 ILE A O 1
ATOM 702 N N . ILE A 1 87 ? -0.085 -5.358 10.550 1.00 93.50 87 ILE A N 1
ATOM 703 C CA . ILE A 1 87 ? -1.206 -4.414 10.607 1.00 93.50 87 ILE A CA 1
ATOM 704 C C . ILE A 1 87 ? -2.143 -4.780 11.761 1.00 93.50 87 ILE A C 1
ATOM 706 O O . ILE A 1 87 ? -2.502 -3.902 12.544 1.00 93.50 87 ILE A O 1
ATOM 710 N N . ALA A 1 88 ? -2.501 -6.056 11.923 1.00 93.56 88 ALA A N 1
ATOM 711 C CA . ALA A 1 88 ? -3.361 -6.510 13.014 1.00 93.56 88 ALA A CA 1
ATOM 712 C C . ALA A 1 88 ? -2.756 -6.179 14.389 1.00 93.56 88 ALA A C 1
ATOM 714 O O . ALA A 1 88 ? -3.444 -5.651 15.265 1.00 93.56 88 ALA A O 1
ATOM 715 N N . ASP A 1 89 ? -1.458 -6.415 14.579 1.00 92.75 89 ASP A N 1
ATOM 716 C CA . ASP A 1 89 ? -0.746 -6.096 15.818 1.00 92.75 89 ASP A CA 1
ATOM 717 C C . ASP A 1 89 ? -0.720 -4.598 16.113 1.00 92.75 89 ASP A C 1
ATOM 719 O O . ASP A 1 89 ? -0.997 -4.180 17.243 1.00 92.75 89 ASP A O 1
ATOM 723 N N . ARG A 1 90 ? -0.435 -3.767 15.105 1.00 89.81 90 ARG A N 1
ATOM 724 C CA . ARG A 1 90 ? -0.449 -2.306 15.262 1.00 89.81 90 ARG A CA 1
ATOM 725 C C . ARG A 1 90 ? -1.850 -1.787 15.569 1.00 89.81 90 ARG A C 1
ATOM 727 O O . ARG A 1 90 ? -1.985 -0.951 16.461 1.00 89.81 90 ARG A O 1
ATOM 734 N N . THR A 1 91 ? -2.878 -2.338 14.929 1.00 91.56 91 THR A N 1
ATOM 735 C CA . THR A 1 91 ? -4.280 -1.997 15.201 1.00 91.56 91 THR A CA 1
ATOM 736 C C . T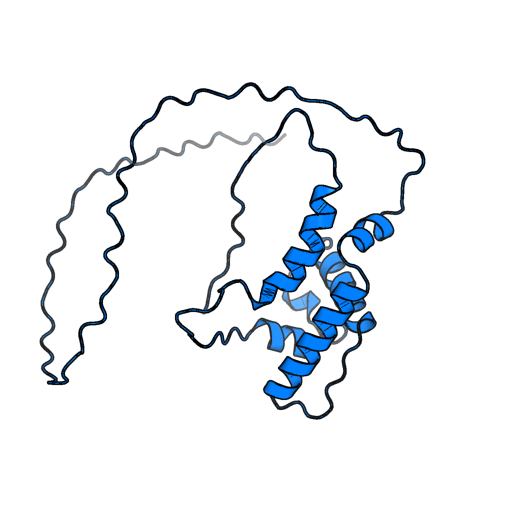HR A 1 91 ? -4.684 -2.377 16.627 1.00 91.56 91 THR A C 1
ATOM 738 O O . THR A 1 91 ? -5.290 -1.560 17.316 1.00 91.56 91 THR A O 1
ATOM 741 N N . LYS A 1 92 ? -4.290 -3.558 17.134 1.00 91.88 92 LYS A N 1
ATOM 742 C CA . LYS A 1 92 ? -4.535 -3.944 18.541 1.00 91.88 92 LYS A CA 1
ATOM 743 C C . LYS A 1 92 ? -3.875 -2.984 19.528 1.00 91.88 92 LYS A C 1
ATOM 745 O O . LYS A 1 92 ? -4.516 -2.552 20.485 1.00 91.88 92 LYS A O 1
ATOM 750 N N . ILE A 1 93 ? -2.605 -2.641 19.296 1.00 90.12 93 ILE A N 1
ATOM 751 C CA . ILE A 1 93 ? -1.863 -1.699 20.149 1.00 90.12 93 ILE A CA 1
ATOM 752 C C . ILE A 1 93 ? -2.569 -0.342 20.170 1.00 90.12 93 ILE A C 1
ATOM 754 O O . ILE A 1 93 ? -2.806 0.208 21.245 1.00 90.12 93 ILE A O 1
ATOM 758 N N . TYR A 1 94 ? -2.937 0.173 18.997 1.00 88.31 94 TYR A N 1
ATOM 759 C CA . TYR A 1 94 ? -3.624 1.453 18.881 1.00 88.31 94 TYR A CA 1
ATOM 760 C C . TYR A 1 94 ? -4.996 1.434 19.567 1.00 88.31 94 TYR A C 1
ATOM 762 O O . TYR A 1 94 ? -5.308 2.330 20.347 1.00 88.31 94 TYR A O 1
ATOM 770 N N . ALA A 1 95 ? -5.794 0.382 19.371 1.00 88.50 95 ALA A N 1
ATOM 771 C CA . ALA A 1 95 ? -7.082 0.240 20.044 1.00 88.50 95 ALA A CA 1
ATOM 772 C C . ALA A 1 95 ? -6.930 0.258 21.577 1.00 88.50 95 ALA A C 1
ATOM 774 O O . ALA A 1 95 ? -7.687 0.939 22.273 1.00 88.50 95 ALA A O 1
ATOM 775 N N . GLY A 1 96 ? -5.895 -0.401 22.106 1.00 88.50 96 GLY A N 1
ATOM 776 C CA . GLY A 1 96 ? -5.543 -0.322 23.524 1.00 88.50 96 GLY A CA 1
ATOM 777 C C . GLY A 1 96 ? -5.219 1.106 23.984 1.00 88.50 96 GLY A C 1
ATOM 778 O O . GLY A 1 96 ? -5.696 1.532 25.036 1.00 88.50 96 GLY A O 1
ATOM 779 N N . GLN A 1 97 ? -4.471 1.872 23.182 1.00 86.44 97 GLN A N 1
ATOM 780 C CA . GLN A 1 97 ? -4.154 3.285 23.453 1.00 86.44 97 GLN A CA 1
ATOM 781 C C . GLN A 1 97 ? -5.397 4.186 23.424 1.00 86.44 97 GLN A C 1
ATOM 783 O O . GLN A 1 97 ? -5.478 5.148 24.187 1.00 86.44 97 GLN A O 1
ATOM 788 N N . CYS A 1 98 ? -6.383 3.855 22.593 1.00 85.75 98 CYS A N 1
ATOM 789 C CA . CYS A 1 98 ? -7.673 4.541 22.531 1.00 85.75 98 CYS A CA 1
ATOM 790 C C . CYS A 1 98 ? -8.649 4.138 23.648 1.00 85.75 98 CYS A C 1
ATOM 792 O O . CYS A 1 98 ? -9.740 4.697 23.730 1.00 85.75 98 CYS A O 1
ATOM 794 N N . GLY A 1 99 ? -8.268 3.209 24.529 1.00 85.56 99 GLY A N 1
ATOM 795 C CA . GLY A 1 99 ? -9.074 2.800 25.678 1.00 85.56 99 GLY A CA 1
ATOM 796 C C . GLY A 1 99 ? -9.959 1.574 25.443 1.00 85.56 99 GLY A C 1
ATOM 797 O O . GLY A 1 99 ? -10.694 1.187 26.354 1.00 85.56 99 GLY A O 1
ATOM 798 N N . TYR A 1 100 ? -9.865 0.914 24.285 1.00 86.44 100 TYR A N 1
ATOM 799 C CA . TYR A 1 100 ? -10.591 -0.326 24.012 1.00 86.44 100 TYR A CA 1
ATOM 800 C C . TYR A 1 100 ? -9.901 -1.514 24.696 1.00 86.44 100 TYR A C 1
ATOM 802 O O . TYR A 1 100 ? -8.977 -2.137 24.171 1.00 86.44 100 TYR A O 1
ATOM 810 N N . ARG A 1 101 ? -10.360 -1.835 25.909 1.00 78.12 101 ARG A N 1
ATOM 811 C CA . ARG A 1 101 ? -9.923 -3.010 26.675 1.00 78.12 101 ARG A CA 1
ATOM 812 C C . ARG A 1 101 ? -10.649 -4.233 26.105 1.00 78.12 101 ARG A C 1
ATOM 814 O O . ARG A 1 101 ? -11.873 -4.254 26.131 1.00 78.12 101 ARG A O 1
ATOM 821 N N . ASN A 1 102 ? -9.914 -5.229 25.608 1.00 85.94 102 ASN A N 1
ATOM 822 C CA . ASN A 1 102 ? -10.412 -6.441 24.920 1.00 85.94 102 ASN A CA 1
ATOM 823 C C . ASN A 1 102 ? -10.687 -6.307 23.413 1.00 85.94 102 ASN A C 1
ATOM 825 O O . ASN A 1 102 ? -11.389 -7.142 22.848 1.00 85.94 102 ASN A O 1
ATOM 829 N N . PHE A 1 103 ? -10.125 -5.302 22.741 1.00 88.06 103 PHE A N 1
ATOM 830 C CA . PHE A 1 103 ? -10.164 -5.281 21.281 1.00 88.06 103 PHE A CA 1
ATOM 831 C C . PHE A 1 103 ? -9.302 -6.410 20.699 1.00 88.06 103 PHE A C 1
ATOM 833 O O . PHE A 1 103 ? -8.113 -6.524 21.010 1.00 88.06 103 PHE A O 1
ATOM 840 N N . SER A 1 104 ? -9.901 -7.227 19.837 1.00 89.06 104 SER A N 1
ATOM 841 C CA . SER A 1 104 ? -9.223 -8.293 19.107 1.00 89.06 104 SER A CA 1
ATOM 842 C C . SER A 1 104 ? -9.435 -8.110 17.614 1.00 89.06 104 SER A C 1
ATOM 844 O O . SER A 1 104 ? -10.566 -7.951 17.166 1.00 89.06 104 SER A O 1
ATOM 846 N N . VAL A 1 105 ? -8.349 -8.193 16.856 1.00 92.06 105 VAL A N 1
ATOM 847 C CA . VAL A 1 105 ? -8.369 -8.271 15.397 1.00 92.06 105 VAL A CA 1
ATOM 848 C C . VAL A 1 105 ? -7.286 -9.251 14.962 1.00 92.06 105 VAL A C 1
ATOM 850 O O . VAL A 1 105 ? -6.200 -9.296 15.555 1.00 92.06 105 VAL A O 1
ATOM 853 N N . SER A 1 106 ? -7.609 -10.074 13.974 1.00 94.31 106 SER A N 1
ATOM 854 C CA . SER A 1 106 ? -6.728 -11.077 13.385 1.00 94.31 106 SER A CA 1
ATOM 855 C C . SER A 1 106 ? -6.213 -10.629 12.017 1.00 94.31 106 SER A C 1
ATOM 857 O O . SER A 1 106 ? -6.755 -9.710 11.405 1.00 94.31 106 SER A O 1
ATOM 859 N N . ALA A 1 107 ? -5.177 -11.301 11.511 1.00 94.50 107 ALA A N 1
ATOM 860 C CA . ALA A 1 107 ? -4.695 -11.087 10.148 1.00 94.50 107 ALA A CA 1
ATOM 861 C C . ALA A 1 107 ? -5.803 -11.330 9.102 1.00 94.50 107 ALA A C 1
ATOM 863 O O . ALA A 1 107 ? -5.906 -10.570 8.145 1.00 94.50 107 ALA A O 1
ATOM 864 N N . ILE A 1 108 ? -6.684 -12.312 9.339 1.00 93.69 108 ILE A N 1
ATOM 865 C CA . ILE A 1 108 ? -7.823 -12.637 8.464 1.00 93.69 108 ILE A CA 1
ATOM 866 C C . ILE A 1 108 ? -8.816 -11.471 8.397 1.00 93.69 108 ILE A C 1
ATOM 868 O O . ILE A 1 108 ? -9.320 -11.147 7.322 1.00 93.69 108 ILE A O 1
ATOM 872 N N . ASP A 1 109 ? -9.077 -10.802 9.523 1.00 91.56 109 ASP A N 1
ATOM 873 C CA . ASP A 1 109 ? -9.957 -9.628 9.544 1.00 91.56 109 ASP A CA 1
ATOM 874 C C . ASP A 1 109 ? -9.357 -8.487 8.707 1.00 91.56 109 ASP A C 1
ATOM 876 O O . ASP A 1 109 ? -10.063 -7.845 7.930 1.00 91.56 109 ASP A O 1
ATOM 880 N N . ILE A 1 110 ? -8.040 -8.265 8.807 1.00 94.31 110 ILE A N 1
ATOM 881 C CA . IL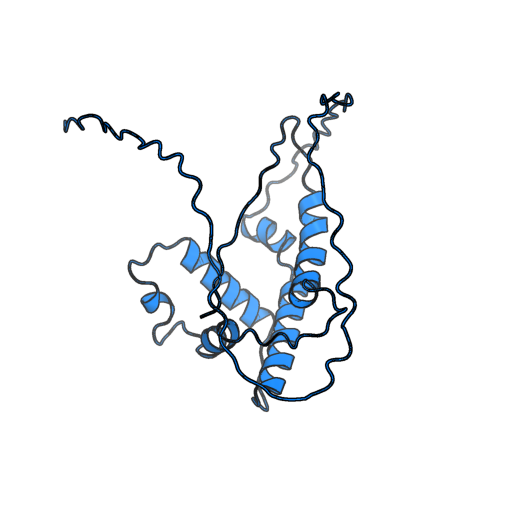E A 1 110 ? -7.340 -7.250 8.006 1.00 94.31 110 ILE A CA 1
ATOM 882 C C . ILE A 1 110 ? -7.319 -7.621 6.516 1.00 94.31 110 ILE A C 1
ATOM 884 O O . ILE A 1 110 ? -7.542 -6.750 5.671 1.00 94.31 110 ILE A O 1
ATOM 888 N N . GLU A 1 111 ? -7.083 -8.888 6.170 1.00 94.00 111 GLU A N 1
ATOM 889 C CA . GLU A 1 111 ? -7.160 -9.374 4.785 1.00 94.00 111 GLU A CA 1
ATOM 890 C C . GLU A 1 111 ? -8.572 -9.163 4.220 1.00 94.00 111 GLU A C 1
ATOM 892 O O . GLU A 1 111 ? -8.728 -8.633 3.120 1.00 94.00 111 GLU A O 1
ATOM 897 N N . THR A 1 112 ? -9.605 -9.464 5.010 1.00 88.94 112 THR A N 1
ATOM 898 C CA . THR A 1 112 ? -11.012 -9.257 4.638 1.00 88.94 112 THR A CA 1
ATOM 899 C C . THR A 1 112 ? -11.304 -7.783 4.363 1.00 88.94 112 THR A C 1
ATOM 901 O O . THR A 1 112 ? -11.854 -7.447 3.314 1.00 88.94 112 THR A O 1
ATOM 904 N N . VAL A 1 113 ? -10.877 -6.880 5.254 1.00 89.00 113 VAL A N 1
ATOM 905 C CA . VAL A 1 113 ? -10.997 -5.424 5.046 1.00 89.00 113 VAL A CA 1
ATOM 906 C C . VAL A 1 113 ? -10.253 -4.979 3.793 1.00 89.00 113 VAL A C 1
ATOM 908 O O . VAL A 1 113 ? -10.766 -4.168 3.028 1.00 89.00 113 VAL A O 1
ATOM 911 N N . THR A 1 114 ? -9.069 -5.533 3.545 1.00 91.56 114 THR A N 1
ATOM 912 C CA . THR A 1 114 ? -8.284 -5.232 2.342 1.00 91.56 114 THR A CA 1
ATOM 913 C C . THR A 1 114 ? -9.029 -5.661 1.076 1.00 91.56 114 THR A C 1
ATOM 915 O O . THR A 1 114 ? -9.100 -4.890 0.122 1.00 91.56 114 THR A O 1
ATOM 918 N N . GLY A 1 115 ? -9.652 -6.842 1.076 1.00 89.75 115 GLY A N 1
ATOM 919 C CA . GLY A 1 115 ? -10.496 -7.316 -0.023 1.00 89.75 115 GLY A CA 1
ATOM 920 C C . GLY A 1 115 ? -11.726 -6.435 -0.263 1.00 89.75 115 GLY A C 1
ATOM 921 O O . GLY A 1 115 ? -12.058 -6.135 -1.413 1.00 89.75 115 GLY A O 1
ATOM 922 N N . ILE A 1 116 ? -12.364 -5.956 0.811 1.00 85.38 116 ILE A N 1
ATOM 923 C CA . ILE A 1 116 ? -13.458 -4.980 0.721 1.00 85.38 116 ILE A CA 1
ATOM 924 C C . ILE A 1 116 ? -12.944 -3.694 0.070 1.00 85.38 116 ILE A C 1
ATOM 926 O O . ILE A 1 116 ? -13.501 -3.280 -0.942 1.00 85.38 116 ILE A O 1
ATOM 930 N N . LEU A 1 117 ? -11.847 -3.112 0.569 1.00 85.75 117 LEU A N 1
ATOM 931 C CA . LEU A 1 117 ? -11.258 -1.881 0.026 1.00 85.75 117 LEU A CA 1
ATOM 932 C C . LEU A 1 117 ? -10.915 -2.012 -1.465 1.00 85.75 117 LEU A C 1
ATOM 934 O O . LEU A 1 117 ? -11.266 -1.134 -2.253 1.00 85.75 117 LEU A O 1
ATOM 938 N N . LEU A 1 118 ? -10.310 -3.130 -1.874 1.00 88.19 118 LEU A N 1
ATOM 939 C CA . LEU A 1 118 ? -10.035 -3.421 -3.284 1.00 88.19 118 LEU A CA 1
ATOM 940 C C . LEU A 1 118 ? -11.319 -3.447 -4.116 1.00 88.19 118 LEU A C 1
ATOM 942 O O . LEU A 1 118 ? -11.385 -2.815 -5.167 1.00 88.19 118 LEU A O 1
ATOM 946 N N . THR A 1 119 ? -12.357 -4.124 -3.623 1.00 81.69 119 THR A N 1
ATOM 947 C CA . THR A 1 119 ? -13.654 -4.191 -4.306 1.00 81.69 119 THR A CA 1
ATOM 948 C C . THR A 1 119 ? -14.275 -2.801 -4.427 1.00 81.69 119 THR A C 1
ATOM 950 O O . THR A 1 119 ? -14.707 -2.430 -5.515 1.00 81.69 119 THR A O 1
ATOM 953 N N . THR A 1 120 ? -14.236 -1.994 -3.360 1.00 78.12 120 THR A N 1
ATOM 954 C CA . THR A 1 120 ? -14.765 -0.619 -3.368 1.00 78.12 120 THR A CA 1
ATOM 955 C C . THR A 1 120 ? -14.012 0.323 -4.302 1.00 78.12 120 THR A C 1
ATOM 957 O O . THR A 1 120 ? -14.616 1.251 -4.828 1.00 78.12 120 THR A O 1
ATOM 960 N N . GLY A 1 121 ? -12.714 0.092 -4.529 1.00 78.19 121 GLY A N 1
ATOM 961 C CA . GLY A 1 121 ? -11.922 0.861 -5.489 1.00 78.19 121 GLY A CA 1
ATOM 962 C C . GLY A 1 121 ? -12.221 0.504 -6.948 1.00 78.19 121 GLY A C 1
ATOM 963 O O . GLY A 1 121 ? -11.973 1.315 -7.836 1.00 78.19 121 GLY A O 1
ATOM 964 N N . ILE A 1 122 ? -12.758 -0.695 -7.200 1.00 78.38 122 ILE A N 1
ATOM 965 C CA . ILE A 1 122 ? -13.116 -1.177 -8.543 1.00 78.38 122 ILE A CA 1
ATOM 966 C C . ILE A 1 122 ? -14.574 -0.850 -8.868 1.00 78.38 122 ILE A C 1
ATOM 968 O O . ILE A 1 122 ? -14.891 -0.433 -9.982 1.00 78.38 122 ILE A O 1
ATOM 972 N N . THR A 1 123 ? -15.483 -1.051 -7.914 1.00 72.94 123 THR A N 1
ATOM 973 C CA . THR A 1 123 ? -16.879 -0.658 -8.085 1.00 72.94 123 THR A CA 1
ATOM 974 C C . THR A 1 123 ? -16.964 0.859 -7.990 1.00 72.94 123 THR A C 1
ATOM 976 O O . THR A 1 123 ? -16.409 1.457 -7.080 1.00 72.94 123 THR A O 1
ATOM 979 N N . SER A 1 124 ? -17.652 1.515 -8.915 1.00 58.00 124 SER A N 1
ATOM 980 C CA . SER A 1 124 ? -17.960 2.938 -8.779 1.00 58.00 124 SER A CA 1
ATOM 981 C C . SER A 1 124 ? -19.375 3.039 -8.216 1.00 58.00 124 SER A C 1
ATOM 983 O O . SER A 1 124 ? -20.345 2.975 -8.970 1.00 58.00 124 SER A O 1
ATOM 985 N N . LEU A 1 125 ? -19.525 3.083 -6.886 1.00 58.06 125 LEU A N 1
ATOM 986 C CA . LEU A 1 125 ? -20.806 3.454 -6.292 1.00 58.06 125 LEU A CA 1
ATOM 987 C C . LEU A 1 125 ? -20.958 4.978 -6.348 1.00 58.06 125 LEU A C 1
ATOM 989 O O . LEU A 1 125 ? -20.001 5.699 -6.058 1.00 58.06 125 LEU A O 1
ATOM 993 N N . PRO A 1 126 ? -22.158 5.474 -6.691 1.00 53.91 126 PRO A N 1
ATOM 994 C CA . PRO A 1 126 ? -22.404 6.900 -6.887 1.00 53.91 126 PRO A CA 1
ATOM 995 C C . PRO A 1 126 ? -22.219 7.741 -5.615 1.00 53.91 126 PRO A C 1
ATOM 997 O O . PRO A 1 126 ? -21.999 8.943 -5.722 1.00 53.91 126 PRO A O 1
ATOM 1000 N N . GLU A 1 127 ? -22.254 7.139 -4.420 1.00 57.69 127 GLU A N 1
ATOM 1001 C CA . GLU A 1 127 ? -22.006 7.845 -3.161 1.00 57.69 127 GLU A CA 1
ATOM 1002 C C . GLU A 1 127 ? -21.071 7.059 -2.231 1.00 57.69 127 GLU A C 1
ATOM 1004 O O . GLU A 1 127 ? -21.372 5.940 -1.816 1.00 57.69 127 GLU A O 1
ATOM 1009 N N . PHE A 1 128 ? -19.970 7.699 -1.818 1.00 55.31 128 PHE A N 1
ATOM 1010 C CA . PHE A 1 128 ? -18.970 7.169 -0.876 1.00 55.31 128 PHE A CA 1
ATOM 1011 C C . PHE A 1 128 ? -19.586 6.631 0.431 1.00 55.31 128 PHE A C 1
ATOM 1013 O O . PHE A 1 128 ? -19.096 5.659 1.000 1.00 55.31 128 PHE A O 1
ATOM 1020 N N . ARG A 1 129 ? -20.703 7.216 0.889 1.00 53.34 129 ARG A N 1
ATOM 1021 C CA . ARG A 1 129 ? -21.424 6.809 2.110 1.00 53.34 129 ARG A CA 1
ATOM 1022 C C . ARG A 1 129 ? -22.100 5.436 2.004 1.00 53.34 129 ARG A C 1
ATOM 1024 O O . ARG A 1 129 ? -22.340 4.814 3.037 1.00 53.34 129 ARG A O 1
ATOM 1031 N N . MET A 1 130 ? -22.378 4.941 0.795 1.00 55.84 130 MET A N 1
ATOM 1032 C CA . MET A 1 130 ? -22.987 3.617 0.607 1.00 55.84 130 MET A CA 1
ATOM 1033 C C . MET A 1 130 ? -22.017 2.466 0.900 1.00 55.84 130 MET A C 1
ATOM 1035 O O . MET A 1 130 ? -22.453 1.375 1.247 1.00 55.84 130 MET A O 1
ATOM 1039 N N . TYR A 1 131 ? -20.703 2.707 0.840 1.00 52.31 131 TYR A N 1
ATOM 1040 C CA . TYR A 1 131 ? -19.704 1.706 1.232 1.00 52.31 131 TYR A CA 1
ATOM 1041 C C . TYR A 1 131 ? -19.668 1.445 2.745 1.00 52.31 131 TYR A C 1
ATOM 1043 O O . TYR A 1 131 ? -19.242 0.375 3.180 1.00 52.31 131 TYR A O 1
ATOM 1051 N N . TRP A 1 132 ? -20.157 2.405 3.536 1.00 56.62 132 TRP A N 1
ATOM 1052 C CA . TRP A 1 132 ? -20.074 2.434 4.998 1.00 56.62 132 TRP A CA 1
ATOM 1053 C C . TRP A 1 132 ? -21.449 2.337 5.680 1.00 56.62 132 TRP A C 1
ATOM 1055 O O . TRP A 1 132 ? -21.618 2.797 6.805 1.00 56.62 132 TRP A O 1
ATOM 1065 N N . THR A 1 133 ? -22.464 1.794 5.000 1.00 46.69 133 THR A N 1
ATOM 1066 C CA . THR A 1 133 ? -23.807 1.615 5.582 1.00 46.69 133 THR A CA 1
ATOM 1067 C C . THR A 1 133 ? -23.901 0.292 6.354 1.00 46.69 133 THR A C 1
ATOM 1069 O O . THR A 1 133 ? -23.166 -0.654 6.070 1.00 46.69 133 THR A O 1
ATOM 1072 N N . ALA A 1 134 ? -24.793 0.235 7.351 1.00 45.47 134 ALA A N 1
ATOM 1073 C CA . ALA A 1 134 ? -24.919 -0.871 8.305 1.00 45.47 134 ALA A CA 1
ATOM 1074 C C . ALA A 1 134 ? -25.019 -2.242 7.604 1.00 45.47 134 ALA A C 1
ATOM 1076 O O . ALA A 1 134 ? -26.055 -2.593 7.038 1.00 45.47 134 ALA A O 1
ATOM 1077 N N . GLY A 1 135 ? -23.916 -2.993 7.627 1.00 52.47 135 GLY A N 1
ATOM 1078 C CA . GLY A 1 135 ? -23.749 -4.267 6.922 1.00 52.47 135 GLY A CA 1
ATOM 1079 C C . GLY A 1 135 ? -22.320 -4.510 6.424 1.00 52.47 135 GLY A C 1
ATOM 1080 O O . GLY A 1 135 ? -21.894 -5.660 6.369 1.00 52.47 135 GLY A O 1
ATOM 1081 N N . THR A 1 136 ? -21.568 -3.445 6.120 1.00 49.56 136 THR A N 1
ATOM 1082 C CA . THR A 1 136 ? -20.164 -3.513 5.652 1.00 49.56 136 THR A CA 1
ATOM 1083 C C . THR A 1 136 ? -19.210 -2.592 6.412 1.00 49.56 136 THR A C 1
ATOM 1085 O O . THR A 1 136 ? -17.995 -2.717 6.255 1.00 49.56 136 THR A O 1
ATOM 1088 N N . SER A 1 137 ? -19.720 -1.681 7.247 1.00 49.06 137 SER A N 1
ATOM 1089 C CA . SER A 1 137 ? -18.874 -0.840 8.087 1.00 49.06 137 SER A CA 1
ATOM 1090 C C . SER A 1 137 ? -18.301 -1.650 9.249 1.00 49.06 137 SER A C 1
ATOM 1092 O O . SER A 1 137 ? -19.004 -2.161 10.118 1.00 49.06 137 SER A O 1
ATOM 1094 N N . LEU A 1 138 ? -16.978 -1.737 9.297 1.00 53.34 138 LEU A N 1
ATOM 1095 C CA . LEU A 1 138 ? -16.298 -1.831 10.578 1.00 53.34 138 LEU A CA 1
ATOM 1096 C C . LEU A 1 138 ? -16.213 -0.392 11.067 1.00 53.34 138 LEU A C 1
ATOM 1098 O O . LEU A 1 138 ? -15.288 0.320 10.690 1.00 53.34 138 LEU A O 1
ATOM 1102 N N . ASP A 1 139 ? -17.210 0.056 11.834 1.00 51.44 139 ASP A N 1
ATOM 1103 C CA . ASP A 1 139 ? -17.318 1.446 12.317 1.00 51.44 139 ASP A CA 1
ATOM 1104 C C . ASP A 1 139 ? -16.002 1.945 12.951 1.00 51.44 139 ASP A C 1
ATOM 1106 O O . ASP A 1 139 ? -15.625 3.106 12.814 1.00 51.44 139 ASP A O 1
ATOM 1110 N N . PHE A 1 140 ? -15.216 1.032 13.528 1.00 52.00 140 PHE A N 1
ATOM 1111 C CA . PHE A 1 140 ? -13.899 1.337 14.081 1.00 52.00 140 PHE A CA 1
ATOM 1112 C C . PHE A 1 140 ? -12.830 1.705 13.038 1.00 52.00 140 PHE A C 1
ATOM 1114 O O . PHE A 1 140 ? -11.899 2.429 13.373 1.00 52.00 140 PHE A O 1
ATOM 1121 N N . VAL A 1 141 ? -12.900 1.199 11.800 1.00 47.41 141 VAL A N 1
ATOM 1122 C CA . VAL A 1 141 ? -11.928 1.513 10.734 1.00 47.41 141 VAL A CA 1
ATOM 1123 C C . VAL A 1 141 ? -12.071 2.979 10.327 1.00 47.41 141 VAL A C 1
ATOM 1125 O O . VAL A 1 141 ? -11.063 3.656 10.134 1.00 47.41 141 VAL A O 1
ATOM 1128 N N . ALA A 1 142 ? -13.304 3.491 10.274 1.00 48.00 142 ALA A N 1
ATOM 1129 C CA . ALA A 1 142 ? -13.575 4.905 10.019 1.00 48.00 142 ALA A CA 1
ATOM 1130 C C . ALA A 1 142 ? -13.026 5.798 11.150 1.00 48.00 142 ALA A C 1
ATOM 1132 O O . ALA A 1 142 ? -12.321 6.772 10.881 1.00 48.00 142 ALA A O 1
ATOM 1133 N N . ASP A 1 143 ? -13.250 5.407 12.409 1.00 49.19 143 ASP A N 1
ATOM 1134 C CA . ASP A 1 143 ? -12.721 6.119 13.582 1.00 49.19 143 ASP A CA 1
ATOM 1135 C C . ASP A 1 143 ? -11.182 6.056 13.682 1.00 49.19 143 ASP A C 1
ATOM 1137 O O . ASP A 1 143 ? -10.540 7.008 14.136 1.00 49.19 143 ASP A O 1
ATOM 1141 N N . LEU A 1 144 ? -10.572 4.953 13.229 1.00 45.59 144 LEU A N 1
ATOM 1142 C CA . LEU A 1 144 ? -9.123 4.726 13.211 1.00 45.59 144 LEU A CA 1
ATOM 1143 C C . LEU A 1 144 ? -8.409 5.599 12.169 1.00 45.59 144 LEU A C 1
ATOM 1145 O O . LEU A 1 144 ? -7.340 6.145 12.445 1.00 45.59 144 LEU A O 1
ATOM 1149 N N . ILE A 1 145 ? -8.999 5.748 10.979 1.00 46.44 145 ILE A N 1
ATOM 1150 C CA . ILE A 1 145 ? -8.427 6.545 9.882 1.00 46.44 145 ILE A CA 1
ATOM 1151 C C . ILE A 1 145 ? -8.520 8.052 10.186 1.00 46.44 145 ILE A C 1
ATOM 1153 O O . ILE A 1 145 ? -7.655 8.821 9.770 1.00 46.44 145 ILE A O 1
ATOM 1157 N N . SER A 1 146 ? -9.506 8.481 10.981 1.00 42.69 146 SER A N 1
ATOM 1158 C CA . SER A 1 146 ? -9.767 9.897 11.280 1.00 42.69 146 SER A CA 1
ATOM 1159 C C . SER A 1 146 ? -8.797 10.553 12.283 1.00 42.69 146 SER A C 1
ATOM 1161 O O . SER A 1 146 ? -8.958 11.737 12.589 1.00 42.69 146 SER A O 1
ATOM 1163 N N . ARG A 1 147 ? -7.798 9.852 12.841 1.00 45.47 147 ARG A N 1
ATOM 1164 C CA . ARG A 1 147 ? -7.011 10.396 13.967 1.00 45.47 147 ARG A CA 1
ATOM 1165 C C . ARG A 1 147 ? -5.498 10.236 13.822 1.00 45.47 147 ARG A C 1
ATOM 1167 O O . ARG A 1 147 ? -4.851 9.439 14.501 1.00 45.47 147 ARG A O 1
ATOM 1174 N N . ASN A 1 148 ? -4.911 11.109 13.007 1.00 48.06 148 ASN A N 1
ATOM 1175 C CA . ASN A 1 148 ? -3.477 11.388 13.025 1.00 48.06 148 ASN A CA 1
ATOM 1176 C C . ASN A 1 148 ? -3.116 12.191 14.287 1.00 48.06 148 ASN A C 1
ATOM 1178 O O . ASN A 1 148 ? -3.355 13.393 14.367 1.00 48.06 148 ASN A O 1
ATOM 1182 N N . ARG A 1 149 ? -2.503 11.542 15.283 1.00 50.88 149 ARG A N 1
ATOM 1183 C CA . ARG A 1 149 ? -1.867 12.232 16.418 1.00 50.88 149 ARG A CA 1
ATOM 1184 C C . ARG A 1 149 ? -0.385 11.881 16.461 1.00 50.88 149 ARG A C 1
ATOM 1186 O O . ARG A 1 149 ? 0.076 11.179 17.354 1.00 50.88 149 ARG A O 1
ATOM 1193 N N . ASN A 1 150 ? 0.365 12.370 15.477 1.00 47.41 150 ASN A N 1
ATOM 1194 C CA . ASN A 1 150 ? 1.821 12.358 15.560 1.00 47.41 150 ASN A CA 1
ATOM 1195 C C . ASN A 1 150 ? 2.246 13.390 16.608 1.00 47.41 150 ASN A C 1
ATOM 1197 O O . ASN A 1 150 ? 2.098 14.595 16.414 1.00 47.41 150 ASN A O 1
ATOM 1201 N N . GLN A 1 151 ? 2.737 12.908 17.747 1.00 47.44 151 GLN A N 1
ATOM 1202 C CA . GLN A 1 151 ? 3.415 13.750 18.721 1.00 47.44 151 GLN A CA 1
ATOM 1203 C C . GLN A 1 151 ? 4.735 14.224 18.103 1.00 47.44 151 GLN A C 1
ATOM 1205 O O . GLN A 1 151 ? 5.560 13.424 17.663 1.00 47.44 151 GLN A O 1
ATOM 1210 N N . ASN A 1 152 ? 4.891 15.543 18.034 1.00 46.22 152 ASN A N 1
ATOM 1211 C CA . ASN A 1 152 ? 6.058 16.235 17.507 1.00 46.22 152 ASN A CA 1
ATOM 1212 C C . ASN A 1 152 ? 7.312 15.887 18.328 1.00 46.22 152 ASN A C 1
ATOM 1214 O O . ASN A 1 152 ? 7.606 16.550 19.319 1.00 46.22 152 ASN A O 1
ATOM 1218 N N . HIS A 1 153 ? 8.072 14.874 17.907 1.00 49.91 153 HIS A N 1
ATOM 1219 C CA . HIS A 1 153 ? 9.434 14.657 18.393 1.00 49.91 153 HIS A CA 1
ATOM 1220 C C . HIS A 1 153 ? 10.445 15.117 17.329 1.00 49.91 153 HIS A C 1
ATOM 1222 O O . HIS A 1 153 ? 10.482 14.545 16.238 1.00 49.91 153 HIS A O 1
ATOM 1228 N N . PRO A 1 154 ? 11.291 16.124 17.620 1.00 53.25 154 PRO A N 1
ATOM 1229 C CA . PRO A 1 154 ? 12.068 16.865 16.617 1.00 53.25 154 PRO A CA 1
ATOM 1230 C C . PRO A 1 154 ? 13.212 16.084 15.939 1.00 53.25 154 PRO A C 1
ATOM 1232 O O . PRO A 1 154 ? 13.896 16.636 15.084 1.00 53.25 154 PRO A O 1
ATOM 1235 N N . HIS A 1 155 ? 13.405 14.800 16.261 1.00 57.00 155 HIS A N 1
ATOM 1236 C CA . HIS A 1 155 ? 14.473 13.961 15.700 1.00 57.00 155 HIS A CA 1
ATOM 1237 C C . HIS A 1 155 ? 14.024 12.579 15.205 1.00 57.00 155 HIS A C 1
ATOM 1239 O O . HIS A 1 155 ? 14.868 11.772 14.821 1.00 57.00 155 HIS A O 1
ATOM 1245 N N . PHE A 1 156 ? 12.721 12.285 15.192 1.00 64.50 156 PHE A N 1
ATOM 1246 C CA . PHE A 1 156 ? 12.244 10.981 14.738 1.00 64.50 156 PHE A CA 1
ATOM 1247 C C . PHE A 1 156 ? 11.953 10.959 13.239 1.00 64.50 156 PHE A C 1
ATOM 1249 O O . PHE A 1 156 ? 11.435 11.909 12.653 1.00 64.50 156 PHE A O 1
ATOM 1256 N N . ASP A 1 157 ? 12.301 9.831 12.627 1.00 78.56 157 ASP A N 1
ATOM 1257 C CA . ASP A 1 157 ? 11.919 9.468 11.272 1.00 78.56 157 ASP A CA 1
ATOM 1258 C C . ASP A 1 157 ? 10.411 9.675 11.052 1.00 78.56 157 ASP A C 1
ATOM 1260 O O . ASP A 1 157 ? 9.594 8.911 11.558 1.00 78.56 157 ASP A O 1
ATOM 1264 N N . ARG A 1 158 ? 10.040 10.689 10.259 1.00 79.06 158 ARG A N 1
ATOM 1265 C CA . ARG A 1 158 ? 8.636 11.020 9.955 1.00 79.06 158 ARG A CA 1
ATOM 1266 C C . ARG A 1 158 ? 7.904 9.881 9.235 1.00 79.06 158 ARG A C 1
ATOM 1268 O O . ARG A 1 158 ? 6.680 9.824 9.255 1.00 79.06 158 ARG A O 1
ATOM 1275 N N . PHE A 1 159 ? 8.648 8.974 8.606 1.00 81.94 159 PHE A N 1
ATOM 1276 C CA . PHE A 1 159 ? 8.114 7.836 7.872 1.00 81.94 159 PHE A CA 1
ATOM 1277 C C . PHE A 1 159 ? 7.993 6.573 8.744 1.00 81.94 159 PHE A C 1
ATOM 1279 O O . PHE A 1 159 ? 7.611 5.521 8.239 1.00 81.94 159 PHE A O 1
ATOM 1286 N N . CYS A 1 160 ? 8.300 6.642 10.045 1.00 82.94 160 CYS A N 1
ATOM 1287 C CA . CYS A 1 160 ? 8.433 5.468 10.914 1.00 82.94 160 CYS A CA 1
ATOM 1288 C C . CYS A 1 160 ? 7.173 4.593 10.982 1.00 82.94 160 CYS A C 1
ATOM 1290 O O . CYS A 1 160 ? 7.289 3.372 11.050 1.00 82.94 160 CYS A O 1
ATOM 1292 N N . ASN A 1 161 ? 5.984 5.198 10.903 1.00 81.19 161 ASN A N 1
ATOM 1293 C CA . ASN A 1 161 ? 4.711 4.480 10.996 1.00 81.19 161 ASN A CA 1
ATOM 1294 C C . ASN A 1 161 ? 4.452 3.586 9.774 1.00 81.19 161 ASN A C 1
ATOM 1296 O O . ASN A 1 161 ? 3.917 2.490 9.909 1.00 81.19 161 ASN A O 1
ATOM 1300 N N . VAL A 1 162 ? 4.854 4.041 8.586 1.00 86.88 162 VAL A N 1
ATOM 1301 C CA . VAL A 1 162 ? 4.627 3.343 7.307 1.00 86.88 162 VAL A CA 1
ATOM 1302 C C . VAL A 1 162 ? 5.874 2.617 6.796 1.00 86.88 162 VAL A C 1
ATOM 1304 O O . VAL A 1 162 ? 5.789 1.789 5.890 1.00 86.88 162 VAL A O 1
ATOM 1307 N N . ARG A 1 163 ? 7.037 2.872 7.404 1.00 87.06 163 ARG A N 1
ATOM 1308 C CA . ARG A 1 163 ? 8.307 2.222 7.075 1.00 87.06 163 ARG A CA 1
ATOM 1309 C C . ARG A 1 163 ? 8.226 0.693 7.062 1.00 87.06 163 ARG A C 1
ATOM 1311 O O . ARG A 1 163 ? 8.682 0.136 6.069 1.00 87.06 163 ARG A O 1
ATOM 1318 N N . PRO A 1 164 ? 7.624 0.010 8.058 1.00 87.75 164 PRO A N 1
ATOM 1319 C CA . PRO A 1 164 ? 7.536 -1.449 8.038 1.00 87.75 164 PRO A CA 1
ATOM 1320 C C . PRO A 1 164 ? 6.835 -1.985 6.785 1.00 87.75 164 PRO A C 1
ATOM 1322 O O . PRO A 1 164 ? 7.273 -2.978 6.211 1.00 87.75 164 PRO A O 1
ATOM 1325 N N . LEU A 1 165 ? 5.787 -1.295 6.326 1.00 89.19 165 LEU A N 1
ATOM 1326 C CA . LEU A 1 165 ? 5.051 -1.675 5.124 1.00 89.19 165 LEU A CA 1
ATOM 1327 C C . LEU A 1 165 ? 5.898 -1.463 3.863 1.00 89.19 165 LEU A C 1
ATOM 1329 O O .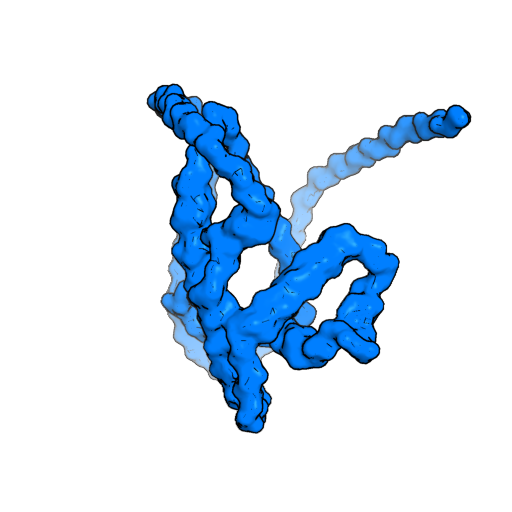 LEU A 1 165 ? 6.009 -2.359 3.029 1.00 89.19 165 LEU A O 1
ATOM 1333 N N . ARG A 1 166 ? 6.547 -0.299 3.738 1.00 90.31 166 ARG A N 1
ATOM 1334 C CA . ARG A 1 166 ? 7.442 -0.013 2.607 1.00 90.31 166 ARG A CA 1
ATOM 1335 C C . ARG A 1 166 ? 8.592 -1.013 2.535 1.00 90.31 166 ARG A C 1
ATOM 1337 O O . ARG A 1 166 ? 8.884 -1.512 1.454 1.00 90.31 166 ARG A O 1
ATOM 1344 N N . ASP A 1 167 ? 9.237 -1.292 3.662 1.00 91.44 167 ASP A N 1
ATOM 1345 C CA . ASP A 1 167 ? 10.402 -2.178 3.723 1.00 91.44 167 ASP A CA 1
ATOM 1346 C C . ASP A 1 167 ? 10.031 -3.624 3.361 1.00 91.44 167 ASP A C 1
ATOM 1348 O O . ASP A 1 167 ? 10.871 -4.359 2.847 1.00 91.44 167 ASP A O 1
ATOM 1352 N N . HIS A 1 168 ? 8.766 -4.011 3.551 1.00 91.19 168 HIS A N 1
ATOM 1353 C CA . HIS A 1 168 ? 8.238 -5.284 3.071 1.00 91.19 168 HIS A CA 1
ATOM 1354 C C . HIS A 1 168 ? 7.957 -5.284 1.558 1.00 91.19 168 HIS A C 1
ATOM 1356 O O . HIS A 1 168 ? 8.321 -6.225 0.857 1.00 91.19 168 HIS A O 1
ATOM 1362 N N . ILE A 1 169 ? 7.332 -4.223 1.041 1.00 91.94 169 ILE A N 1
ATOM 1363 C CA . ILE A 1 169 ? 6.898 -4.128 -0.363 1.00 91.94 169 ILE A CA 1
ATOM 1364 C C . ILE A 1 169 ? 8.076 -3.884 -1.316 1.00 91.94 169 ILE A C 1
ATOM 1366 O O . ILE A 1 169 ? 8.127 -4.440 -2.414 1.00 91.94 169 ILE A O 1
ATOM 1370 N N . GLN A 1 170 ? 9.049 -3.064 -0.917 1.00 93.44 170 GLN A N 1
ATOM 1371 C CA . GLN A 1 170 ? 10.143 -2.627 -1.785 1.00 93.44 170 GLN A CA 1
ATOM 1372 C C . GLN A 1 170 ? 10.970 -3.792 -2.364 1.00 93.44 170 GLN A C 1
ATOM 1374 O O . GLN A 1 170 ? 11.193 -3.794 -3.577 1.00 93.44 170 GLN A O 1
ATOM 1379 N N . PRO A 1 171 ? 11.402 -4.803 -1.584 1.00 93.75 171 PRO A N 1
ATOM 1380 C CA . PRO A 1 171 ? 12.109 -5.960 -2.129 1.00 93.75 171 PRO A CA 1
ATOM 1381 C C . PRO A 1 171 ? 11.302 -6.721 -3.180 1.00 93.75 171 PRO A C 1
ATOM 1383 O O . PRO A 1 171 ? 11.887 -7.268 -4.109 1.00 93.75 171 PRO A O 1
ATOM 1386 N N . VAL A 1 172 ? 9.973 -6.754 -3.052 1.00 92.06 172 VAL A N 1
ATOM 1387 C CA . VAL A 1 172 ? 9.077 -7.408 -4.015 1.00 92.06 172 VAL A CA 1
ATOM 1388 C C . VAL A 1 172 ? 9.059 -6.626 -5.324 1.00 92.06 172 VAL A C 1
ATOM 1390 O O . VAL A 1 172 ? 9.267 -7.219 -6.378 1.00 92.06 172 VAL A O 1
ATOM 1393 N N . CYS A 1 173 ? 8.927 -5.296 -5.268 1.00 91.50 173 CYS A N 1
ATOM 1394 C CA . CYS A 1 173 ? 9.014 -4.433 -6.451 1.00 91.50 173 CYS A CA 1
ATOM 1395 C C . CYS A 1 173 ? 10.344 -4.597 -7.202 1.00 91.50 173 CYS A C 1
ATOM 1397 O O . CYS A 1 173 ? 10.368 -4.568 -8.429 1.00 91.50 173 CYS A O 1
ATOM 1399 N N . LEU A 1 174 ? 11.447 -4.790 -6.471 1.00 90.88 174 LEU A N 1
ATOM 1400 C CA . LEU A 1 174 ? 12.786 -4.952 -7.044 1.00 90.88 174 LEU A CA 1
ATOM 1401 C C . LEU A 1 174 ? 13.022 -6.322 -7.704 1.00 90.88 174 LEU A C 1
ATOM 1403 O O . LEU A 1 174 ? 14.020 -6.478 -8.405 1.00 90.88 174 LEU A O 1
ATOM 1407 N N . LYS A 1 175 ? 12.131 -7.307 -7.508 1.00 87.94 175 LYS A N 1
ATOM 1408 C CA . LYS A 1 175 ? 12.180 -8.585 -8.242 1.00 87.94 175 LYS A CA 1
ATOM 1409 C C . LYS A 1 175 ? 11.779 -8.418 -9.706 1.00 87.94 175 LYS A C 1
ATOM 1411 O O . LYS A 1 175 ? 12.201 -9.215 -10.539 1.00 87.94 175 LYS A O 1
ATOM 1416 N N . THR A 1 176 ? 10.962 -7.412 -10.014 1.00 84.00 176 THR A N 1
ATOM 1417 C CA . THR A 1 176 ? 10.518 -7.144 -11.380 1.00 84.00 176 THR A CA 1
ATOM 1418 C C . THR A 1 176 ? 11.679 -6.604 -12.198 1.00 84.00 176 THR A C 1
ATOM 1420 O O . THR A 1 176 ? 12.272 -5.577 -11.860 1.00 84.00 176 THR A O 1
ATOM 1423 N N . GLU A 1 177 ? 12.002 -7.284 -13.296 1.00 83.56 177 GLU A N 1
ATOM 1424 C CA . GLU A 1 177 ? 13.073 -6.829 -14.168 1.00 83.56 177 GLU A CA 1
ATOM 1425 C C . GLU A 1 177 ? 12.710 -5.497 -14.842 1.00 83.56 177 GLU A C 1
ATOM 1427 O O . GLU A 1 177 ? 11.627 -5.366 -15.424 1.00 83.56 177 GLU A O 1
ATOM 1432 N N . PRO A 1 178 ? 13.603 -4.495 -14.796 1.00 83.44 178 PRO A N 1
ATOM 1433 C CA . PRO A 1 178 ? 13.350 -3.218 -15.433 1.00 83.44 178 PRO A CA 1
ATOM 1434 C C . PRO A 1 178 ? 13.313 -3.360 -16.956 1.00 83.44 178 PRO A C 1
ATOM 1436 O O . PRO A 1 178 ? 14.076 -4.109 -17.564 1.00 83.44 178 PRO A O 1
ATOM 1439 N N . SER A 1 179 ? 12.442 -2.577 -17.584 1.00 84.75 179 SER A N 1
ATOM 1440 C CA . SER A 1 179 ? 12.386 -2.442 -19.038 1.00 84.75 179 SER A CA 1
ATOM 1441 C C . SER A 1 179 ? 13.516 -1.535 -19.553 1.00 84.75 179 SER A C 1
ATOM 1443 O O . SER A 1 179 ? 14.041 -0.702 -18.814 1.00 84.75 179 SER A O 1
ATOM 1445 N N . LYS A 1 180 ? 13.869 -1.659 -20.844 1.00 85.88 180 LYS A N 1
ATOM 1446 C CA . LYS A 1 180 ? 14.837 -0.768 -21.517 1.00 85.88 180 LYS A CA 1
ATOM 1447 C C . LYS A 1 180 ? 14.436 0.703 -21.410 1.00 85.88 180 LYS A C 1
ATOM 1449 O O . LYS A 1 180 ? 15.293 1.576 -21.314 1.00 85.88 180 LYS A O 1
ATOM 1454 N N . TRP A 1 181 ? 13.137 0.961 -21.499 1.00 87.06 181 TRP A N 1
ATOM 1455 C CA . TRP A 1 181 ? 12.571 2.298 -21.473 1.00 87.06 181 TRP A CA 1
ATOM 1456 C C . TRP A 1 181 ? 11.946 2.516 -20.103 1.00 87.06 181 TRP A C 1
ATOM 1458 O O . TRP A 1 181 ? 11.055 1.771 -19.691 1.00 87.06 181 TRP A O 1
ATOM 1468 N N . GLN A 1 182 ? 12.452 3.509 -19.385 1.00 87.12 182 GLN A N 1
ATOM 1469 C CA . GLN A 1 182 ? 11.999 3.852 -18.045 1.00 87.12 182 GLN A CA 1
ATOM 1470 C C . GLN A 1 182 ? 11.590 5.318 -18.036 1.00 87.12 182 GLN A C 1
ATOM 1472 O O . GLN A 1 182 ? 12.209 6.141 -18.710 1.00 87.12 182 GLN A O 1
ATOM 1477 N N . SER A 1 183 ? 10.547 5.618 -17.273 1.00 90.88 183 SER A N 1
ATOM 1478 C CA . SER A 1 183 ? 10.145 6.981 -16.957 1.00 90.88 183 SER A CA 1
ATOM 1479 C C . SER A 1 183 ? 10.269 7.175 -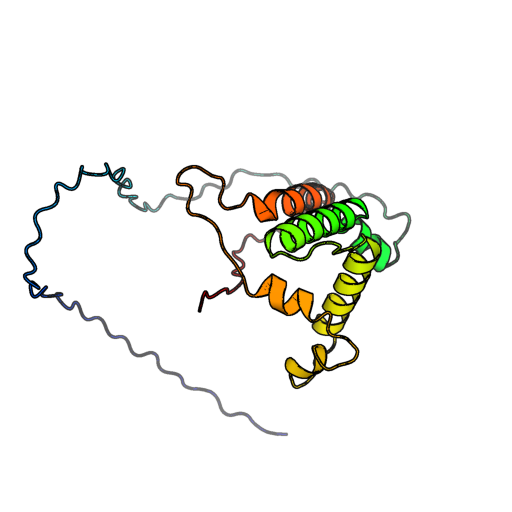15.454 1.00 90.88 183 SER A C 1
ATOM 1481 O O . SER A 1 183 ? 9.955 6.259 -14.690 1.00 90.88 183 SER A O 1
ATOM 1483 N N . THR A 1 184 ? 10.722 8.355 -15.052 1.00 91.81 184 THR A N 1
ATOM 1484 C CA . THR A 1 184 ? 10.738 8.785 -13.656 1.00 91.81 184 THR A CA 1
ATOM 1485 C C . THR A 1 184 ? 9.828 9.989 -13.560 1.00 91.81 184 THR A C 1
ATOM 1487 O O . THR A 1 184 ? 10.055 10.976 -14.255 1.00 91.81 184 THR A O 1
ATOM 1490 N N . ASP A 1 185 ? 8.821 9.886 -12.707 1.00 94.62 185 ASP A N 1
ATOM 1491 C CA . ASP A 1 185 ? 7.846 10.943 -12.479 1.00 94.62 185 ASP A CA 1
ATOM 1492 C C . ASP A 1 185 ? 7.471 10.985 -10.994 1.00 94.62 185 ASP A C 1
ATOM 1494 O O . ASP A 1 185 ? 7.714 10.025 -10.250 1.00 94.62 185 ASP A O 1
ATOM 1498 N N . GLU A 1 186 ? 6.897 12.098 -10.563 1.00 94.12 186 GLU A N 1
ATOM 1499 C CA . GLU A 1 186 ? 6.393 12.282 -9.210 1.00 94.12 186 GLU A CA 1
ATOM 1500 C C . GLU A 1 186 ? 4.900 11.940 -9.160 1.00 94.12 186 GLU A C 1
ATOM 1502 O O . GLU A 1 186 ? 4.111 12.363 -9.999 1.00 94.12 186 GLU A O 1
ATOM 1507 N N . HIS A 1 187 ? 4.488 11.179 -8.145 1.00 89.19 187 HIS A N 1
ATOM 1508 C CA . HIS A 1 187 ? 3.076 10.925 -7.870 1.00 89.19 187 HIS A CA 1
ATOM 1509 C C . HIS A 1 187 ? 2.720 11.526 -6.512 1.00 89.19 187 HIS A C 1
ATOM 1511 O O . HIS A 1 187 ? 3.294 11.156 -5.485 1.00 89.19 187 HIS A O 1
ATOM 1517 N N . ILE A 1 188 ? 1.766 12.456 -6.514 1.00 89.31 188 ILE A N 1
ATOM 1518 C CA . ILE A 1 188 ? 1.255 13.107 -5.310 1.00 89.31 188 ILE A CA 1
ATOM 1519 C C . ILE A 1 188 ? -0.007 12.379 -4.849 1.00 89.31 188 ILE A C 1
ATOM 1521 O O . ILE A 1 188 ? -0.994 12.319 -5.576 1.00 89.31 188 ILE A O 1
ATOM 1525 N N . ILE A 1 189 ? 0.017 11.869 -3.616 1.00 84.75 189 ILE A N 1
ATOM 1526 C CA . ILE A 1 189 ? -1.187 11.405 -2.921 1.00 84.75 189 ILE A CA 1
ATOM 1527 C C . ILE A 1 189 ? -1.740 12.607 -2.146 1.00 84.75 189 ILE A C 1
ATOM 1529 O O . ILE A 1 189 ? -1.093 13.038 -1.185 1.00 84.75 189 ILE A O 1
ATOM 1533 N N . PRO A 1 190 ? -2.882 13.191 -2.553 1.00 83.94 190 PRO A N 1
ATOM 1534 C CA . PRO A 1 190 ? -3.428 14.358 -1.877 1.00 83.94 190 PRO A CA 1
ATOM 1535 C C . PRO A 1 190 ? -3.863 13.989 -0.454 1.00 83.94 190 PRO A C 1
ATOM 1537 O O . PRO A 1 190 ? -4.537 12.984 -0.236 1.00 83.94 190 PRO A O 1
ATOM 1540 N N . TYR A 1 191 ? -3.477 14.815 0.515 1.00 80.12 191 TYR A N 1
ATOM 1541 C CA . TYR A 1 191 ? -3.889 14.686 1.909 1.00 80.12 191 TYR A CA 1
ATOM 1542 C C . TYR A 1 191 ? -3.999 16.078 2.533 1.00 80.12 191 TYR A C 1
ATOM 1544 O O . TYR A 1 191 ? -3.070 16.880 2.421 1.00 80.12 191 TYR A O 1
ATOM 1552 N N . ALA A 1 192 ? -5.121 16.351 3.194 1.00 67.44 192 ALA A N 1
ATOM 1553 C CA . ALA A 1 192 ? -5.351 17.561 3.972 1.00 67.44 192 ALA A CA 1
ATOM 1554 C C . ALA A 1 192 ? -5.638 17.175 5.428 1.00 67.44 192 ALA A C 1
ATOM 1556 O O . ALA A 1 192 ? -6.274 16.155 5.693 1.00 67.44 192 ALA A O 1
ATOM 1557 N N . THR A 1 193 ? -5.132 17.966 6.370 1.00 61.03 193 THR A N 1
ATOM 1558 C CA . THR A 1 193 ? -5.581 17.925 7.764 1.00 61.03 193 THR A CA 1
ATOM 1559 C C . THR A 1 193 ? -6.635 19.005 7.929 1.00 61.03 193 THR A C 1
ATOM 1561 O O . THR A 1 193 ? -6.294 20.177 7.759 1.00 61.03 193 THR A O 1
ATOM 1564 N N . ASP A 1 194 ? -7.870 18.605 8.222 1.00 43.81 194 ASP A N 1
ATOM 1565 C CA . ASP A 1 194 ? -8.910 19.522 8.701 1.00 43.81 194 ASP A CA 1
ATOM 1566 C C . ASP A 1 194 ? -8.523 20.156 10.050 1.00 43.81 194 ASP A C 1
ATOM 1568 O O . ASP A 1 194 ? -7.830 19.478 10.855 1.00 43.81 194 ASP A O 1
#

pLDDT: mean 70.64, std 20.95, range [31.59, 95.06]

Foldseek 3Di:
DDDDDDDDDDDDDDDDDDDDDDDDDDDDDDDDPPDDPPPPPPPDDDDDDDDDDDDDDDDDPPDPCPDDDDPVVLVCLQVPLVNLQVVQVVVVVVCVVVVNDPDHDHSVNSVVVVVLVVVPVVDDDVDPVVSCPPPRHPVVVVVVVLDDDDDDDPDDDPCVVCVVSCVRRVVSVVVDDDDPDDDDDDDDDDDDDD

InterPro domains:
  IPR029526 PiggyBac transposable element-derived protein [PF13843] (71-149)